Protein AF-A0AA96XYY2-F1 (afdb_monomer)

Solvent-accessible surface area (backbone atoms only — not comparable to full-atom values): 16526 Å² total; per-residue (Å²): 135,52,83,66,48,76,73,34,68,67,48,54,56,46,59,75,72,44,88,79,62,57,58,68,55,50,62,69,54,72,94,51,74,61,45,77,40,87,47,66,37,55,65,67,52,55,58,52,68,37,91,80,30,44,98,64,88,43,53,72,41,44,46,32,60,39,91,89,54,91,68,58,64,69,59,39,36,52,50,30,52,50,52,41,46,75,71,68,45,86,73,64,61,61,74,72,45,59,89,60,86,79,78,89,71,90,71,82,76,79,86,70,80,88,74,87,83,80,84,58,87,85,64,79,81,54,83,89,61,58,69,75,78,70,71,71,69,70,79,72,66,89,67,78,82,69,97,65,62,45,68,56,73,98,60,97,65,79,86,40,78,54,83,50,72,54,26,42,51,49,30,51,52,45,25,73,69,66,30,33,45,75,57,29,30,76,43,43,46,56,84,69,71,46,47,76,68,53,49,50,51,46,36,52,51,46,21,75,72,70,77,50,81,60,59,70,64,52,48,74,78,29,40,24,34,52,51,42,26,50,52,53,52,51,57,70,68,45,85,84,84,80,48,70,67,58,54,48,48,51,52,52,52,51,54,51,57,57,54,64,66,67,74,79,120

Structure (mmCIF, N/CA/C/O backbone):
data_AF-A0AA96XYY2-F1
#
_entry.id   AF-A0AA96XYY2-F1
#
loop_
_atom_site.group_PDB
_atom_site.id
_atom_site.type_symbol
_atom_site.label_atom_id
_atom_site.label_alt_id
_atom_site.label_comp_id
_atom_site.label_asym_id
_atom_site.label_entity_id
_atom_site.label_seq_id
_atom_site.pdbx_PDB_ins_code
_atom_site.Cartn_x
_atom_site.Cartn_y
_atom_site.Cartn_z
_atom_site.occupancy
_atom_site.B_iso_or_equiv
_atom_site.auth_seq_id
_atom_site.auth_comp_id
_atom_site.auth_asym_id
_atom_site.auth_atom_id
_atom_site.pdbx_PDB_model_num
ATOM 1 N N . MET A 1 1 ? 17.345 -2.707 -23.801 1.00 75.31 1 MET A N 1
ATOM 2 C CA . MET A 1 1 ? 18.702 -3.142 -23.426 1.00 75.31 1 MET A CA 1
ATOM 3 C C . MET A 1 1 ? 18.881 -4.569 -23.896 1.00 75.31 1 MET A C 1
ATOM 5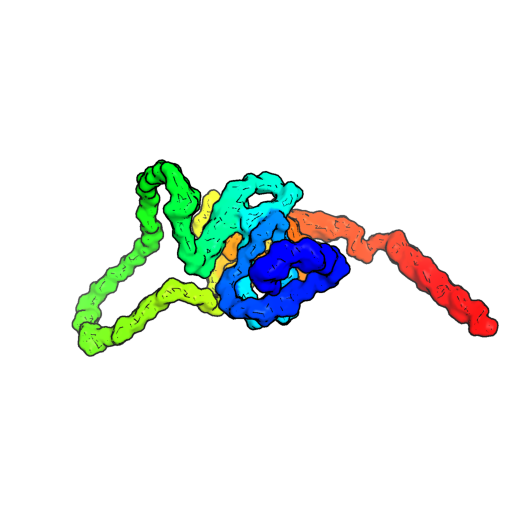 O O . MET A 1 1 ? 18.072 -5.419 -23.540 1.00 75.31 1 MET A O 1
ATOM 9 N N . THR A 1 2 ? 19.889 -4.820 -24.716 1.00 88.88 2 THR A N 1
ATOM 10 C CA . THR A 1 2 ? 20.288 -6.164 -25.151 1.00 88.88 2 THR A CA 1
ATOM 11 C C . THR A 1 2 ? 21.323 -6.762 -24.191 1.00 88.88 2 THR A C 1
ATOM 13 O O . THR A 1 2 ? 21.939 -6.050 -23.398 1.00 88.88 2 THR A O 1
ATOM 16 N N . ALA A 1 3 ? 21.562 -8.074 -24.276 1.00 88.94 3 ALA A N 1
ATOM 17 C CA . ALA A 1 3 ? 22.581 -8.744 -23.461 1.00 88.94 3 ALA A CA 1
ATOM 18 C C . ALA A 1 3 ? 24.013 -8.228 -23.723 1.00 88.94 3 ALA A C 1
ATOM 20 O O . ALA A 1 3 ? 24.856 -8.278 -22.828 1.00 88.94 3 ALA A O 1
ATOM 21 N N . ALA A 1 4 ? 24.285 -7.727 -24.934 1.00 89.62 4 ALA A N 1
ATOM 22 C CA . ALA A 1 4 ? 25.564 -7.114 -25.284 1.00 89.62 4 ALA A CA 1
ATOM 23 C C . ALA A 1 4 ? 25.716 -5.725 -24.643 1.00 89.62 4 ALA A C 1
ATOM 25 O O . ALA A 1 4 ? 26.746 -5.439 -24.040 1.00 89.62 4 ALA A O 1
ATOM 26 N N . GLU A 1 5 ? 24.665 -4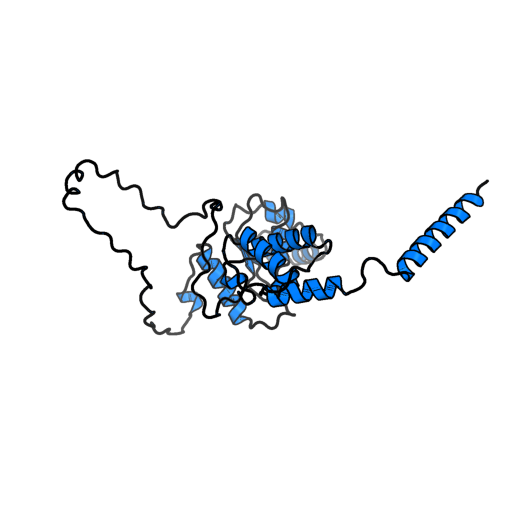.900 -24.692 1.00 88.62 5 GLU A N 1
ATOM 27 C CA . GLU A 1 5 ? 24.653 -3.567 -24.072 1.00 88.62 5 GLU A CA 1
ATOM 28 C C . GLU A 1 5 ? 24.816 -3.622 -22.548 1.00 88.62 5 GLU A C 1
ATOM 30 O O . GLU A 1 5 ? 25.485 -2.770 -21.976 1.00 88.62 5 GLU A O 1
ATOM 35 N N . ALA A 1 6 ? 24.267 -4.644 -21.882 1.00 89.94 6 ALA A N 1
ATOM 36 C CA . ALA A 1 6 ? 24.413 -4.809 -20.433 1.00 89.94 6 ALA A CA 1
ATOM 37 C C . ALA A 1 6 ? 25.882 -4.955 -19.982 1.00 89.94 6 ALA A C 1
ATOM 39 O O . ALA A 1 6 ? 26.217 -4.630 -18.842 1.00 89.94 6 ALA A O 1
ATOM 40 N N . LYS A 1 7 ? 26.762 -5.429 -20.875 1.00 94.56 7 LYS A N 1
ATOM 41 C CA . LYS A 1 7 ? 28.200 -5.615 -20.625 1.00 94.56 7 LYS A CA 1
ATOM 42 C C . LYS A 1 7 ? 29.058 -4.459 -21.150 1.00 94.56 7 LYS A C 1
ATOM 44 O O . LYS A 1 7 ? 30.272 -4.501 -20.978 1.00 94.56 7 LYS A O 1
ATOM 49 N N . ASP A 1 8 ? 28.459 -3.453 -21.787 1.00 95.12 8 ASP A N 1
ATOM 50 C CA . ASP A 1 8 ? 29.167 -2.322 -22.389 1.00 95.12 8 ASP A CA 1
ATOM 51 C C . ASP A 1 8 ? 29.265 -1.136 -21.403 1.00 95.12 8 ASP A C 1
ATOM 53 O O . ASP A 1 8 ? 28.244 -0.529 -21.060 1.00 95.12 8 ASP A O 1
ATOM 57 N N . PRO A 1 9 ? 30.473 -0.733 -20.963 1.00 94.88 9 PRO A N 1
ATOM 58 C CA . PRO A 1 9 ? 30.653 0.439 -20.106 1.00 94.88 9 PRO A CA 1
ATOM 59 C C . PRO A 1 9 ? 30.113 1.740 -20.720 1.00 94.88 9 PRO A C 1
ATOM 61 O O . PRO A 1 9 ? 29.632 2.612 -19.991 1.00 94.88 9 PRO A O 1
ATOM 64 N N . ALA A 1 10 ? 30.155 1.883 -22.050 1.00 92.94 10 ALA A N 1
ATOM 65 C CA . ALA A 1 10 ? 29.661 3.079 -22.729 1.00 92.94 10 ALA A CA 1
ATOM 66 C C . ALA A 1 10 ? 28.133 3.202 -22.625 1.00 92.94 10 ALA A C 1
ATOM 68 O O . ALA A 1 10 ? 27.608 4.313 -22.491 1.00 92.94 10 ALA A O 1
ATOM 69 N N . TYR A 1 11 ? 27.412 2.075 -22.618 1.00 90.81 11 TYR A N 1
ATOM 70 C CA . TYR A 1 11 ? 25.976 2.055 -22.348 1.00 90.81 11 TYR A CA 1
ATOM 71 C C . TYR A 1 11 ? 25.669 2.597 -20.948 1.00 90.81 11 TYR A C 1
ATOM 73 O O . TYR A 1 11 ? 24.830 3.488 -20.823 1.00 90.81 11 TYR A O 1
ATOM 81 N N . TRP A 1 12 ? 26.374 2.134 -19.912 1.00 92.50 12 TRP A N 1
ATOM 82 C CA . TRP A 1 12 ? 26.162 2.594 -18.533 1.00 92.50 12 TRP A CA 1
ATOM 83 C C . TRP A 1 12 ? 26.504 4.077 -18.351 1.00 92.50 12 TRP A C 1
ATOM 85 O O . TRP A 1 12 ? 25.743 4.814 -17.722 1.00 92.50 12 TRP A O 1
ATOM 95 N N . ALA A 1 13 ? 27.589 4.547 -18.975 1.00 92.69 13 ALA A N 1
ATOM 96 C CA . ALA A 1 13 ? 27.941 5.966 -18.983 1.00 92.69 13 ALA A CA 1
ATOM 97 C C . ALA A 1 13 ? 26.846 6.825 -19.636 1.00 92.69 13 ALA A C 1
ATOM 99 O O . ALA A 1 13 ? 26.510 7.900 -19.138 1.00 92.69 13 ALA A O 1
ATOM 100 N N . ARG A 1 14 ? 26.252 6.346 -20.735 1.00 89.44 14 ARG A N 1
ATOM 101 C CA . ARG A 1 14 ? 25.118 7.007 -21.386 1.00 89.44 14 ARG A CA 1
ATOM 102 C C . ARG A 1 14 ? 23.857 6.953 -20.521 1.00 89.44 14 ARG A C 1
ATOM 104 O O . ARG A 1 14 ? 23.187 7.972 -20.395 1.00 89.44 14 ARG A O 1
ATOM 111 N N . HIS A 1 15 ? 23.565 5.812 -19.900 1.00 86.50 15 HIS A N 1
ATOM 112 C CA . HIS A 1 15 ? 22.393 5.608 -19.046 1.00 86.50 15 HIS A CA 1
ATOM 113 C C . HIS A 1 15 ? 22.370 6.566 -17.847 1.00 86.50 15 HIS A C 1
ATOM 115 O O . HIS A 1 15 ? 21.322 7.114 -17.531 1.00 86.50 15 HIS A O 1
ATOM 121 N N . LEU A 1 16 ? 23.528 6.833 -17.237 1.00 91.81 16 LEU A N 1
ATOM 122 C CA . LEU A 1 16 ? 23.652 7.787 -16.128 1.00 91.81 16 LEU A CA 1
ATOM 123 C C . LEU A 1 16 ? 23.551 9.258 -16.557 1.00 91.81 16 LEU A C 1
ATOM 125 O O . LEU A 1 16 ? 23.247 10.117 -15.735 1.00 91.81 16 LEU A O 1
ATOM 129 N N . ARG A 1 17 ? 23.853 9.572 -17.822 1.00 90.88 17 ARG A N 1
ATOM 130 C CA . ARG A 1 17 ? 23.954 10.957 -18.321 1.00 90.88 17 ARG A CA 1
ATOM 131 C C . ARG A 1 17 ? 22.748 11.413 -19.131 1.00 90.88 17 ARG A C 1
ATOM 133 O O . ARG A 1 17 ? 22.613 12.607 -19.385 1.00 90.88 17 ARG A O 1
ATOM 140 N N . GLN A 1 18 ? 21.920 10.484 -19.592 1.00 88.19 18 GLN A N 1
ATOM 141 C CA . GLN A 1 18 ? 20.752 10.777 -20.413 1.00 88.19 18 GLN A CA 1
ATOM 142 C C . GLN A 1 18 ? 19.462 10.704 -19.593 1.00 88.19 18 GLN A C 1
ATOM 144 O O . GLN A 1 18 ? 19.383 9.933 -18.637 1.00 88.19 18 GLN A O 1
ATOM 149 N N . PRO A 1 19 ? 18.427 11.476 -19.969 1.00 87.31 19 PRO A N 1
ATOM 150 C CA . PRO A 1 19 ? 17.138 11.414 -19.297 1.00 87.31 19 PRO A CA 1
ATOM 151 C C . PRO A 1 19 ? 16.526 10.014 -19.425 1.00 87.31 19 PRO A C 1
ATOM 153 O O . PRO A 1 19 ? 16.355 9.482 -20.527 1.00 87.31 19 PRO A O 1
ATOM 156 N N . VAL A 1 20 ? 16.159 9.426 -18.286 1.00 84.38 20 VAL A N 1
ATOM 157 C CA . VAL A 1 20 ? 15.510 8.114 -18.234 1.00 84.38 20 VAL A CA 1
ATOM 158 C C . VAL A 1 20 ? 14.071 8.246 -18.726 1.00 84.38 20 VAL A C 1
ATOM 160 O O . VAL A 1 20 ? 13.240 8.920 -18.121 1.00 84.38 20 VAL A O 1
ATOM 163 N N . ARG A 1 21 ? 13.745 7.561 -19.825 1.00 83.38 21 ARG A N 1
ATOM 164 C CA . ARG A 1 21 ? 12.395 7.548 -20.410 1.00 83.38 21 ARG A CA 1
ATOM 165 C C . ARG A 1 21 ? 11.483 6.536 -19.703 1.00 83.38 21 ARG A C 1
ATOM 167 O O . ARG A 1 21 ? 10.977 5.618 -20.343 1.00 83.38 21 ARG A O 1
ATOM 174 N N . PHE A 1 22 ? 11.285 6.697 -18.394 1.00 86.12 22 PHE A N 1
ATOM 175 C CA . PHE A 1 22 ? 10.566 5.734 -17.546 1.00 86.12 22 PHE A CA 1
ATOM 176 C C . PHE A 1 22 ? 9.152 5.420 -18.059 1.00 86.12 22 PHE A C 1
ATOM 178 O O . PHE A 1 22 ? 8.857 4.267 -18.353 1.00 86.12 22 PHE A O 1
ATOM 185 N N . ALA A 1 23 ? 8.315 6.443 -18.267 1.00 81.75 23 ALA A N 1
ATOM 186 C CA . ALA A 1 23 ? 6.939 6.262 -18.741 1.00 81.75 23 ALA A CA 1
ATOM 187 C C . ALA A 1 23 ? 6.868 5.564 -20.112 1.00 81.75 23 ALA A C 1
ATOM 189 O O . ALA A 1 23 ? 6.032 4.694 -20.336 1.00 81.75 23 ALA A O 1
ATOM 190 N N . ALA A 1 24 ? 7.792 5.894 -21.021 1.00 82.25 24 ALA A N 1
ATOM 191 C CA . ALA A 1 24 ? 7.864 5.234 -22.321 1.00 82.25 24 ALA A CA 1
ATOM 192 C C . ALA A 1 24 ? 8.270 3.759 -22.195 1.00 82.25 24 ALA A C 1
ATOM 194 O O . ALA A 1 24 ? 7.802 2.945 -22.981 1.00 82.25 24 ALA A O 1
ATOM 195 N N . GLY A 1 25 ? 9.128 3.417 -21.228 1.00 83.88 25 GLY A N 1
ATOM 196 C CA . GLY A 1 25 ? 9.470 2.030 -20.914 1.00 83.88 25 GLY A CA 1
ATOM 197 C C . GLY A 1 25 ? 8.293 1.269 -20.308 1.00 83.88 25 GLY A C 1
ATOM 198 O O . GLY A 1 25 ? 8.020 0.144 -20.715 1.00 83.88 25 GLY A O 1
ATOM 199 N N . LEU A 1 26 ? 7.553 1.906 -19.401 1.00 83.06 26 LEU A N 1
ATOM 200 C CA . LEU A 1 26 ? 6.374 1.329 -18.759 1.00 83.06 26 LEU A CA 1
ATOM 201 C C . LEU A 1 26 ? 5.269 0.998 -19.778 1.00 83.06 26 LEU A C 1
ATOM 203 O O . LEU A 1 26 ? 4.683 -0.079 -19.728 1.00 83.06 26 LEU A O 1
ATOM 207 N N . ALA A 1 27 ? 5.070 1.865 -20.775 1.00 81.38 27 ALA A N 1
ATOM 208 C CA . ALA A 1 27 ? 4.120 1.650 -21.869 1.00 81.38 27 ALA A CA 1
ATOM 209 C C . ALA A 1 27 ? 4.460 0.459 -22.794 1.00 81.38 27 ALA A C 1
ATOM 211 O O . ALA A 1 27 ? 3.605 0.044 -23.577 1.00 81.38 27 ALA A O 1
ATOM 212 N N . GLN A 1 28 ? 5.689 -0.073 -22.736 1.00 84.81 28 GLN A N 1
ATOM 213 C CA . GLN A 1 28 ? 6.111 -1.259 -23.498 1.00 84.81 28 GLN A CA 1
ATOM 214 C C . GLN A 1 28 ? 5.838 -2.572 -22.755 1.00 84.81 28 GLN A C 1
ATOM 216 O O . GLN A 1 28 ? 5.986 -3.644 -23.343 1.00 84.81 28 GLN A O 1
ATOM 221 N N . LEU A 1 29 ? 5.485 -2.514 -21.467 1.00 83.00 29 LEU A N 1
ATOM 222 C CA . LEU A 1 29 ? 5.180 -3.715 -20.700 1.00 83.00 29 LEU A CA 1
ATOM 223 C C . LEU A 1 29 ? 3.845 -4.311 -21.152 1.00 83.00 29 LEU A C 1
ATOM 225 O O . LEU A 1 29 ? 2.899 -3.601 -21.499 1.00 83.00 29 LEU A O 1
ATOM 229 N N . GLN A 1 30 ? 3.771 -5.640 -21.131 1.00 76.25 30 GLN A N 1
ATOM 230 C CA . GLN A 1 30 ? 2.499 -6.337 -21.282 1.00 76.25 30 GLN A CA 1
ATOM 231 C C . GLN A 1 30 ? 1.590 -6.024 -20.083 1.00 76.25 30 GLN A C 1
ATOM 233 O O . GLN A 1 30 ? 2.102 -5.687 -19.011 1.00 76.25 30 GLN A O 1
ATOM 238 N N . PRO A 1 31 ? 0.257 -6.133 -20.235 1.00 75.31 31 PRO A N 1
ATOM 239 C CA . PRO A 1 31 ? -0.655 -6.039 -19.104 1.00 75.31 31 PRO A CA 1
ATOM 240 C C . PRO A 1 31 ? -0.217 -7.026 -18.021 1.00 75.31 31 PRO A C 1
ATOM 242 O O . PRO A 1 31 ? -0.133 -8.228 -18.265 1.00 75.31 31 PRO A O 1
ATOM 245 N N . ALA A 1 32 ? 0.108 -6.502 -16.846 1.00 74.25 32 ALA A N 1
ATOM 246 C CA . ALA A 1 32 ? 0.498 -7.288 -15.691 1.00 74.25 32 ALA A CA 1
ATOM 247 C C . ALA A 1 32 ? -0.555 -7.092 -14.604 1.00 74.25 32 ALA A C 1
ATOM 249 O O . ALA A 1 32 ? -1.070 -5.991 -14.434 1.00 74.25 32 ALA A O 1
ATOM 250 N N . GLN A 1 33 ? -0.859 -8.152 -13.863 1.00 78.19 33 GLN A N 1
ATOM 251 C CA . GLN A 1 33 ? -1.766 -8.078 -12.716 1.00 78.19 33 GLN A CA 1
ATOM 252 C C . GLN A 1 33 ? -1.112 -7.358 -11.526 1.00 78.19 33 GLN A C 1
ATOM 254 O O . GLN A 1 33 ? -1.793 -6.706 -10.737 1.00 78.19 33 GLN A O 1
ATOM 259 N N . VAL A 1 34 ? 0.219 -7.451 -11.418 1.00 88.50 34 VAL A N 1
ATOM 260 C CA . VAL A 1 34 ? 1.000 -6.919 -10.300 1.00 88.50 34 VAL A CA 1
ATOM 261 C C . VAL A 1 34 ? 2.241 -6.184 -10.800 1.00 88.50 34 VAL A C 1
ATOM 263 O O . VAL A 1 34 ? 2.924 -6.651 -11.713 1.00 88.50 34 VAL A O 1
ATOM 266 N N . LEU A 1 35 ? 2.568 -5.062 -10.157 1.00 90.19 35 LEU A N 1
ATOM 267 C CA . LEU A 1 35 ? 3.839 -4.358 -10.303 1.00 90.19 35 LEU A CA 1
ATOM 268 C C . LEU A 1 35 ? 4.590 -4.377 -8.966 1.00 90.19 35 LEU A C 1
ATOM 270 O O . LEU A 1 35 ? 4.123 -3.802 -7.985 1.00 90.19 35 LEU A O 1
ATOM 274 N N . LEU A 1 36 ? 5.759 -5.018 -8.933 1.00 92.12 36 LEU A N 1
ATOM 275 C CA . LEU A 1 36 ? 6.628 -5.053 -7.756 1.00 92.12 36 LEU A CA 1
ATOM 276 C C . LEU A 1 36 ? 7.750 -4.015 -7.888 1.00 92.12 36 LEU A C 1
ATOM 278 O O . LEU A 1 36 ? 8.611 -4.129 -8.761 1.00 92.12 36 LEU A O 1
ATOM 282 N N . GLU A 1 37 ? 7.776 -3.028 -6.997 1.00 92.12 37 GLU A N 1
ATOM 283 C CA . GLU A 1 37 ? 8.906 -2.115 -6.839 1.00 92.12 37 GLU A CA 1
ATOM 284 C C . GLU A 1 37 ? 9.969 -2.757 -5.947 1.00 92.12 37 GLU A C 1
ATOM 286 O O . GLU A 1 37 ? 9.783 -2.935 -4.740 1.00 92.12 37 GLU A O 1
ATOM 291 N N . VAL A 1 38 ? 11.102 -3.091 -6.568 1.00 93.38 38 VAL A N 1
ATOM 292 C CA . VAL A 1 38 ? 12.275 -3.624 -5.878 1.00 93.38 38 VAL A CA 1
ATOM 293 C C . VAL A 1 38 ? 13.164 -2.466 -5.444 1.00 93.38 38 VAL A C 1
ATOM 295 O O . VAL A 1 38 ? 13.921 -1.913 -6.241 1.00 93.38 38 VAL A O 1
ATOM 298 N N . GLY A 1 39 ? 13.065 -2.092 -4.173 1.00 89.00 39 GLY A N 1
ATOM 299 C CA . GLY A 1 39 ? 13.843 -0.994 -3.609 1.00 89.00 39 GLY A CA 1
ATOM 300 C C . GLY A 1 39 ? 13.118 -0.280 -2.471 1.00 89.00 39 GLY A C 1
ATOM 301 O O . GLY A 1 39 ? 11.964 -0.601 -2.179 1.00 89.00 39 GLY A O 1
ATOM 302 N N . PRO A 1 40 ? 13.806 0.645 -1.783 1.00 84.25 40 PRO A N 1
ATOM 303 C CA . PRO A 1 40 ? 13.234 1.359 -0.654 1.00 84.25 40 PRO A CA 1
ATOM 304 C C . PRO A 1 40 ? 12.181 2.377 -1.099 1.00 84.25 40 PRO A C 1
ATOM 306 O O . PRO A 1 40 ? 12.411 3.180 -2.004 1.00 84.25 40 PRO A O 1
ATOM 309 N N . GLY A 1 41 ? 11.060 2.413 -0.381 1.00 79.00 41 GLY A N 1
ATOM 310 C CA . GLY A 1 41 ? 10.033 3.435 -0.563 1.00 79.00 41 GLY A CA 1
ATOM 311 C C . GLY A 1 41 ? 8.965 3.035 -1.577 1.00 79.00 41 GLY A C 1
ATOM 312 O O . GLY A 1 41 ? 8.504 1.899 -1.575 1.00 79.00 41 GLY A O 1
ATOM 313 N N . ARG A 1 42 ? 8.489 4.012 -2.358 1.00 85.19 42 ARG A N 1
ATOM 314 C CA . ARG A 1 42 ? 7.333 3.865 -3.267 1.00 85.19 42 ARG A CA 1
ATOM 315 C C . ARG A 1 42 ? 7.425 4.750 -4.511 1.00 85.19 42 ARG A C 1
ATOM 317 O O . ARG A 1 42 ? 6.406 5.194 -5.048 1.00 85.19 42 ARG A O 1
ATOM 324 N N . THR A 1 43 ? 8.638 5.127 -4.897 1.00 81.69 43 THR A N 1
ATOM 325 C CA . THR A 1 43 ? 8.866 6.167 -5.905 1.00 81.69 43 THR A CA 1
ATOM 326 C C . THR A 1 43 ? 8.406 5.691 -7.275 1.00 81.69 43 THR A C 1
ATOM 328 O O . THR A 1 43 ? 7.612 6.371 -7.926 1.00 81.69 43 THR A O 1
ATOM 331 N N . LEU A 1 44 ? 8.846 4.504 -7.698 1.00 85.38 44 LEU A N 1
ATOM 332 C CA . LEU A 1 44 ? 8.492 3.953 -9.009 1.00 85.38 44 LEU A CA 1
ATOM 333 C C . LEU A 1 44 ? 7.006 3.613 -9.083 1.00 85.38 44 LEU A C 1
ATOM 335 O O . LEU A 1 44 ? 6.367 3.881 -10.096 1.00 85.38 44 LEU A O 1
ATOM 339 N N . THR A 1 45 ? 6.451 3.106 -7.987 1.00 81.19 45 THR A N 1
ATOM 340 C CA . THR A 1 45 ? 5.022 2.852 -7.819 1.00 81.19 45 THR A CA 1
ATOM 341 C C . THR A 1 45 ? 4.214 4.135 -7.988 1.00 81.19 45 THR A C 1
ATOM 343 O O . THR A 1 45 ? 3.237 4.158 -8.727 1.00 81.19 45 THR A O 1
ATOM 346 N N . THR A 1 46 ? 4.654 5.240 -7.379 1.00 78.69 46 THR A N 1
ATOM 347 C CA . THR A 1 46 ? 3.983 6.544 -7.509 1.00 78.69 46 THR A CA 1
ATOM 348 C C . THR A 1 46 ? 3.983 7.034 -8.958 1.00 78.69 46 THR A C 1
ATOM 350 O O . THR A 1 46 ? 2.959 7.520 -9.436 1.00 78.69 46 THR A O 1
ATOM 353 N N . PHE A 1 47 ? 5.097 6.879 -9.680 1.00 80.56 47 PHE A N 1
ATOM 354 C CA . PHE A 1 47 ? 5.157 7.222 -11.105 1.00 80.56 47 PHE A CA 1
ATOM 355 C C . PHE A 1 47 ? 4.307 6.289 -11.974 1.00 80.56 47 PHE A C 1
ATOM 357 O O . PHE A 1 47 ? 3.678 6.751 -12.923 1.00 80.56 47 PHE A O 1
ATOM 364 N N . ALA A 1 48 ? 4.261 4.995 -11.657 1.00 81.12 48 ALA A N 1
ATOM 365 C CA . ALA A 1 48 ? 3.462 4.019 -12.392 1.00 81.12 48 ALA A CA 1
ATOM 366 C C . ALA A 1 48 ? 1.949 4.211 -12.200 1.00 81.12 48 ALA A C 1
ATOM 368 O O . ALA A 1 48 ? 1.178 3.902 -13.106 1.00 81.12 48 ALA A O 1
ATOM 369 N N . SER A 1 49 ? 1.532 4.766 -11.061 1.00 75.00 49 SER A N 1
ATOM 370 C CA . SER A 1 49 ? 0.130 5.082 -10.761 1.00 75.00 49 SER A CA 1
ATOM 371 C C . SER A 1 49 ? -0.361 6.396 -11.380 1.00 75.00 49 SER A C 1
ATOM 373 O O . SER A 1 49 ? -1.524 6.756 -11.193 1.00 75.00 49 SER A O 1
ATOM 375 N N . GLN A 1 50 ? 0.486 7.142 -12.101 1.00 74.38 50 GLN A N 1
ATOM 376 C CA . GLN A 1 50 ? 0.046 8.364 -12.777 1.00 74.38 50 GLN A CA 1
ATOM 377 C C . GLN A 1 50 ? -0.959 8.048 -13.900 1.00 74.38 50 GLN A C 1
ATOM 379 O O . GLN A 1 50 ? -0.782 7.065 -14.628 1.00 74.38 50 GLN A O 1
ATOM 384 N N . PRO A 1 51 ? -1.995 8.888 -14.100 1.00 69.44 51 PRO A N 1
ATOM 385 C CA . PRO A 1 51 ? -2.947 8.701 -15.189 1.00 69.44 51 PRO A CA 1
ATOM 386 C C . PRO A 1 51 ? -2.242 8.580 -16.547 1.00 69.44 51 PRO A C 1
ATOM 388 O O . PRO A 1 51 ? -1.436 9.431 -16.918 1.00 69.44 51 PRO A O 1
ATOM 391 N N . GLY A 1 52 ? -2.543 7.512 -17.289 1.00 71.25 52 GLY A N 1
ATOM 392 C CA . GLY A 1 52 ? -1.963 7.254 -18.611 1.00 71.25 52 GLY A CA 1
ATOM 393 C C . GLY A 1 52 ? -0.569 6.614 -18.612 1.00 71.25 52 GLY A C 1
ATOM 394 O O . GLY A 1 52 ? -0.057 6.319 -19.691 1.00 71.25 52 GLY A O 1
ATOM 395 N N . ALA A 1 53 ? 0.036 6.356 -17.447 1.00 71.94 53 ALA A N 1
ATOM 396 C CA . ALA A 1 53 ? 1.321 5.656 -17.356 1.00 71.94 53 ALA A CA 1
ATOM 397 C C . ALA A 1 53 ? 1.199 4.160 -17.710 1.00 71.94 53 ALA A C 1
ATOM 399 O O . ALA A 1 53 ? 2.079 3.597 -18.362 1.00 71.94 53 ALA A O 1
ATOM 400 N N . LEU A 1 54 ? 0.081 3.532 -17.336 1.00 73.25 54 LEU A N 1
ATOM 401 C CA . LEU A 1 54 ? -0.287 2.163 -17.695 1.00 73.25 54 LEU A CA 1
ATOM 402 C C . LEU A 1 54 ? -1.700 2.129 -18.281 1.00 73.25 54 LEU A C 1
ATOM 404 O O . LEU A 1 54 ? -2.554 2.941 -17.929 1.00 73.25 54 LEU A O 1
ATOM 408 N N . ARG A 1 55 ? -1.955 1.166 -19.179 1.00 68.12 55 ARG A N 1
ATOM 409 C CA . ARG A 1 55 ? -3.288 0.965 -19.783 1.00 68.12 55 ARG A CA 1
ATOM 410 C C . ARG A 1 55 ? -4.325 0.464 -18.773 1.00 68.12 55 ARG A C 1
ATOM 412 O O . ARG A 1 55 ? -5.506 0.739 -18.937 1.00 68.12 55 ARG A O 1
ATOM 419 N N . GLN A 1 56 ? -3.877 -0.284 -17.769 1.00 71.12 56 GLN A N 1
ATOM 420 C CA . GLN A 1 56 ? -4.665 -0.796 -16.650 1.00 71.12 56 GLN A CA 1
ATOM 421 C C . GLN A 1 56 ? -3.835 -0.618 -15.381 1.00 71.12 56 GLN A C 1
ATOM 423 O O . GLN A 1 56 ? -2.618 -0.778 -15.440 1.00 71.12 56 GLN A O 1
ATOM 428 N N . ALA A 1 57 ? -4.473 -0.266 -14.266 1.00 69.62 57 ALA A N 1
ATOM 429 C CA . ALA A 1 57 ? -3.786 -0.092 -12.992 1.00 69.62 57 ALA A CA 1
ATOM 430 C C . ALA A 1 57 ? -3.575 -1.468 -12.328 1.00 69.62 57 ALA A C 1
ATOM 432 O O . ALA A 1 57 ? -4.561 -2.080 -11.918 1.00 69.62 57 ALA A O 1
ATOM 433 N N . PRO A 1 58 ? -2.333 -1.981 -12.240 1.00 79.12 58 PRO A N 1
ATOM 434 C CA . PRO A 1 58 ? -2.054 -3.234 -11.550 1.00 79.12 58 PRO A CA 1
ATOM 435 C C . PRO A 1 58 ? -2.095 -3.038 -10.034 1.00 79.12 58 PRO A C 1
ATOM 437 O O . PRO A 1 58 ? -1.950 -1.917 -9.535 1.00 79.12 58 PRO A O 1
ATOM 440 N N . THR A 1 59 ? -2.168 -4.136 -9.284 1.00 83.69 59 THR A N 1
ATOM 441 C CA . THR A 1 59 ? -1.831 -4.090 -7.859 1.00 83.69 59 THR A CA 1
ATOM 442 C C . THR A 1 59 ? -0.351 -3.759 -7.713 1.00 83.69 59 THR A C 1
ATOM 444 O O . THR A 1 59 ? 0.513 -4.451 -8.250 1.00 83.69 59 THR A O 1
ATOM 447 N N . THR A 1 60 ? -0.029 -2.693 -6.989 1.00 86.25 60 THR A N 1
ATOM 448 C CA . THR A 1 60 ? 1.358 -2.273 -6.782 1.00 86.25 60 THR A CA 1
ATOM 449 C C . THR A 1 60 ? 1.862 -2.715 -5.417 1.00 86.25 60 THR A C 1
ATOM 451 O O . THR A 1 60 ? 1.216 -2.440 -4.405 1.00 86.25 60 THR A O 1
ATOM 454 N N . VAL A 1 61 ? 3.032 -3.346 -5.375 1.00 88.56 61 VAL A N 1
ATOM 455 C CA . VAL A 1 61 ? 3.657 -3.860 -4.151 1.00 88.56 61 VAL A CA 1
ATOM 456 C C . VAL A 1 61 ? 5.070 -3.299 -4.035 1.00 88.56 61 VAL A C 1
ATOM 458 O O . VAL A 1 61 ? 5.795 -3.243 -5.023 1.00 88.56 61 VAL A O 1
ATOM 461 N N . THR A 1 62 ? 5.487 -2.905 -2.834 1.00 89.31 62 THR A N 1
ATOM 462 C CA . THR A 1 62 ? 6.854 -2.444 -2.552 1.00 89.31 62 THR A CA 1
ATOM 463 C C . THR A 1 62 ? 7.566 -3.472 -1.681 1.00 89.31 62 THR A C 1
ATOM 465 O O . THR A 1 62 ? 6.969 -4.019 -0.755 1.00 89.31 62 THR A O 1
ATOM 468 N N . SER A 1 63 ? 8.830 -3.782 -1.975 1.00 89.31 63 SER A N 1
ATOM 469 C CA . SER A 1 63 ? 9.542 -4.855 -1.263 1.00 89.31 63 SER A CA 1
ATOM 470 C C . SER A 1 63 ? 10.349 -4.382 -0.049 1.00 89.31 63 SER A C 1
ATOM 472 O O . SER A 1 63 ? 10.644 -5.193 0.828 1.00 89.31 63 SER A O 1
ATOM 474 N N . LEU A 1 64 ? 10.757 -3.107 0.001 1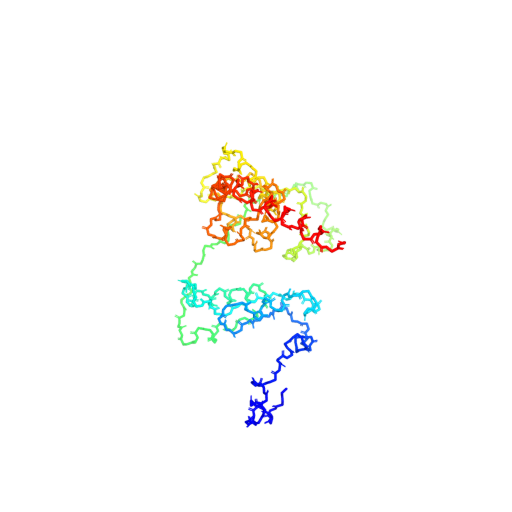.00 88.44 64 LEU A N 1
ATOM 475 C CA . LEU A 1 64 ? 11.574 -2.542 1.084 1.00 88.44 64 LEU A CA 1
ATOM 476 C C . LEU A 1 64 ? 10.957 -1.249 1.636 1.00 88.44 64 LEU A C 1
ATOM 478 O O . LEU A 1 64 ? 10.322 -0.467 0.926 1.00 88.44 64 LEU A O 1
ATOM 482 N N . ARG A 1 65 ? 11.198 -0.988 2.925 1.00 82.94 65 ARG A N 1
ATOM 483 C CA . ARG A 1 65 ? 10.721 0.227 3.597 1.00 82.94 65 ARG A CA 1
ATOM 484 C C . ARG A 1 65 ? 11.448 1.479 3.121 1.00 82.94 65 ARG A C 1
ATOM 486 O O . ARG A 1 65 ? 12.572 1.424 2.627 1.00 82.94 65 ARG A O 1
ATOM 493 N N . HIS A 1 66 ? 10.827 2.628 3.364 1.00 79.50 66 HIS A N 1
ATOM 494 C CA . HIS A 1 66 ? 11.533 3.901 3.300 1.00 79.50 66 HIS A CA 1
ATOM 495 C C . HIS A 1 66 ? 12.567 3.994 4.446 1.00 79.50 66 HIS A C 1
ATOM 497 O O . HIS A 1 66 ? 12.268 3.523 5.551 1.00 79.50 66 HIS A O 1
ATOM 503 N N . PRO A 1 67 ? 13.750 4.612 4.239 1.00 76.25 67 PRO A N 1
ATOM 504 C CA . PRO A 1 67 ? 14.788 4.725 5.271 1.00 76.25 67 PRO A CA 1
ATOM 505 C C . PRO A 1 67 ? 14.294 5.342 6.587 1.00 76.25 67 PRO A C 1
ATOM 507 O O . PRO A 1 67 ? 14.682 4.886 7.663 1.00 76.25 67 PRO A O 1
ATOM 510 N N . ASP A 1 68 ? 13.376 6.305 6.491 1.00 72.00 68 ASP A N 1
ATOM 511 C CA . ASP A 1 68 ? 12.835 7.052 7.635 1.00 72.00 68 ASP A CA 1
ATOM 512 C C . ASP A 1 68 ? 11.736 6.304 8.412 1.00 72.00 68 ASP A C 1
ATOM 514 O O . ASP A 1 68 ? 11.302 6.743 9.478 1.00 72.00 68 ASP A O 1
ATOM 518 N N . THR A 1 69 ? 11.260 5.161 7.911 1.00 74.81 69 THR A N 1
ATOM 519 C CA . THR A 1 69 ? 10.212 4.376 8.576 1.00 74.81 69 THR A CA 1
ATOM 520 C C . THR A 1 69 ? 10.824 3.422 9.598 1.00 74.81 69 THR A C 1
ATOM 522 O O . THR A 1 69 ? 11.692 2.629 9.256 1.00 74.81 69 THR A O 1
ATOM 525 N N . ARG A 1 70 ? 10.334 3.409 10.844 1.00 80.38 70 ARG A N 1
ATOM 526 C CA . ARG A 1 70 ? 10.846 2.534 11.927 1.00 80.38 70 ARG A CA 1
ATOM 527 C C . ARG A 1 70 ? 10.355 1.074 11.893 1.00 80.38 70 ARG A C 1
ATOM 529 O O . ARG A 1 70 ? 10.473 0.365 12.888 1.00 80.38 70 ARG A O 1
ATOM 536 N N . GLN A 1 71 ? 9.782 0.614 10.786 1.00 81.12 71 GLN A N 1
ATOM 537 C CA . GLN A 1 71 ? 9.297 -0.762 10.663 1.00 81.12 71 GLN A CA 1
ATOM 538 C C . GLN A 1 71 ? 10.464 -1.731 10.426 1.00 81.12 71 GLN A C 1
ATOM 540 O O . GLN A 1 71 ? 11.439 -1.376 9.774 1.00 81.12 71 GLN A O 1
ATOM 545 N N . ALA A 1 72 ? 10.372 -2.958 10.941 1.00 86.94 72 ALA A N 1
ATOM 546 C CA . ALA A 1 72 ? 11.369 -3.987 10.663 1.00 86.94 72 ALA A CA 1
ATOM 547 C C . ALA A 1 72 ? 11.320 -4.419 9.186 1.00 86.94 72 ALA A C 1
ATOM 549 O O . ALA A 1 72 ? 10.236 -4.673 8.657 1.00 86.94 72 ALA A O 1
ATOM 550 N N . ASP A 1 73 ? 12.483 -4.581 8.551 1.00 88.38 73 ASP A N 1
ATOM 551 C CA . ASP A 1 73 ? 12.584 -4.970 7.134 1.00 88.38 73 ASP A CA 1
ATOM 552 C C . ASP A 1 73 ? 11.871 -6.298 6.853 1.00 88.38 73 ASP A C 1
ATOM 554 O O . ASP A 1 73 ? 11.132 -6.420 5.879 1.00 88.38 73 ASP A O 1
ATOM 558 N N . THR A 1 74 ? 12.002 -7.269 7.759 1.00 89.19 74 THR A N 1
ATOM 559 C CA . THR A 1 74 ? 11.319 -8.565 7.658 1.00 89.19 74 THR A CA 1
ATOM 560 C C . THR A 1 74 ? 9.800 -8.421 7.642 1.00 89.19 74 THR A C 1
ATOM 562 O O . THR A 1 74 ? 9.130 -9.150 6.919 1.00 89.19 74 THR A O 1
ATOM 565 N N . ALA A 1 75 ? 9.239 -7.483 8.412 1.00 86.81 75 ALA A N 1
ATOM 566 C CA . ALA A 1 75 ? 7.796 -7.258 8.432 1.00 86.81 75 ALA A CA 1
ATOM 567 C C . ALA A 1 75 ? 7.305 -6.662 7.106 1.00 86.81 75 ALA A C 1
ATOM 569 O O . ALA A 1 75 ? 6.247 -7.048 6.618 1.00 86.81 75 ALA A O 1
ATOM 570 N N . VAL A 1 76 ? 8.094 -5.771 6.500 1.00 85.75 76 VAL A N 1
ATOM 571 C CA . VAL A 1 76 ? 7.786 -5.175 5.191 1.00 85.75 76 VAL A CA 1
ATOM 572 C C . VAL A 1 76 ? 7.860 -6.235 4.100 1.00 85.75 76 VAL A C 1
ATOM 574 O O . VAL A 1 76 ? 6.927 -6.368 3.315 1.00 85.75 76 VAL A O 1
ATOM 577 N N . LEU A 1 77 ? 8.922 -7.044 4.103 1.00 91.00 77 LEU A N 1
ATOM 578 C CA . LEU A 1 77 ? 9.109 -8.131 3.146 1.00 91.00 77 LEU A CA 1
ATOM 579 C C . LEU A 1 77 ? 7.984 -9.175 3.244 1.00 91.00 77 LEU A C 1
ATOM 581 O O . LEU A 1 77 ? 7.425 -9.578 2.228 1.00 91.00 77 LEU A O 1
ATOM 585 N N . LEU A 1 78 ? 7.622 -9.593 4.461 1.00 91.75 78 LEU A N 1
ATOM 586 C CA . LEU A 1 78 ? 6.511 -10.523 4.695 1.00 91.75 78 LEU A CA 1
ATOM 587 C C . LEU A 1 78 ? 5.162 -9.914 4.299 1.00 91.75 78 LEU A C 1
ATOM 589 O O . LEU A 1 78 ? 4.316 -10.613 3.746 1.00 91.75 78 LEU A O 1
ATOM 593 N N . GLY A 1 79 ? 4.965 -8.617 4.546 1.00 90.81 79 GLY A N 1
ATOM 594 C CA . GLY A 1 79 ? 3.783 -7.885 4.097 1.00 90.81 79 GLY A CA 1
ATOM 595 C C . GLY A 1 79 ? 3.675 -7.851 2.573 1.00 90.81 79 GLY A C 1
ATOM 596 O O . GLY A 1 79 ? 2.615 -8.154 2.031 1.00 90.81 79 GLY A O 1
ATOM 597 N N . ALA A 1 80 ? 4.781 -7.563 1.882 1.00 90.88 80 ALA A N 1
ATOM 598 C CA . ALA A 1 80 ? 4.863 -7.602 0.427 1.00 90.88 80 ALA A CA 1
ATOM 599 C C . ALA A 1 80 ? 4.541 -9.001 -0.113 1.00 90.88 80 ALA A C 1
ATOM 601 O O . ALA A 1 80 ? 3.711 -9.135 -1.008 1.00 90.88 80 ALA A O 1
ATOM 602 N N . LEU A 1 81 ? 5.119 -10.050 0.482 1.00 93.88 81 LEU A N 1
ATOM 603 C CA . LEU A 1 81 ? 4.833 -11.440 0.122 1.00 93.88 81 LEU A CA 1
ATOM 604 C C . LEU A 1 81 ? 3.348 -11.790 0.297 1.00 93.88 81 LEU A C 1
ATOM 606 O O . LEU A 1 81 ? 2.757 -12.427 -0.572 1.00 93.88 81 LEU A O 1
ATOM 610 N N . GLY A 1 82 ? 2.729 -11.333 1.388 1.00 91.31 82 GLY A N 1
ATOM 611 C CA . GLY A 1 82 ? 1.295 -11.498 1.625 1.00 91.31 82 GLY A CA 1
ATOM 612 C C . GLY A 1 82 ? 0.433 -10.782 0.582 1.00 91.31 82 GLY A C 1
ATOM 613 O O . GLY A 1 82 ? -0.539 -11.356 0.104 1.00 91.31 82 GLY A O 1
ATOM 614 N N . GLN A 1 83 ? 0.804 -9.563 0.179 1.00 89.38 83 GLN A N 1
ATOM 615 C CA . GLN A 1 83 ? 0.107 -8.828 -0.886 1.00 89.38 83 GLN A CA 1
ATOM 616 C C . GLN A 1 83 ? 0.242 -9.516 -2.248 1.00 89.38 83 GLN A C 1
ATOM 618 O O . GLN A 1 83 ? -0.735 -9.584 -2.991 1.00 89.38 83 GLN A O 1
ATOM 623 N N . LEU A 1 84 ? 1.418 -10.068 -2.562 1.00 91.12 84 LEU A N 1
ATOM 624 C CA . LEU A 1 84 ? 1.617 -10.878 -3.767 1.00 91.12 84 LEU A CA 1
ATOM 625 C C . LEU A 1 84 ? 0.700 -12.107 -3.750 1.00 91.12 84 LEU A C 1
ATOM 627 O O . LEU A 1 84 ? -0.030 -12.332 -4.713 1.00 91.12 84 LEU A O 1
ATOM 631 N N . TRP A 1 85 ? 0.671 -12.841 -2.635 1.00 91.94 85 TRP A N 1
ATOM 632 C CA . TRP A 1 85 ? -0.188 -14.015 -2.471 1.00 91.94 85 TRP A CA 1
ATOM 633 C C . TRP A 1 85 ? -1.683 -13.674 -2.603 1.00 91.94 85 TRP A C 1
ATOM 635 O O . TRP A 1 85 ? -2.403 -14.343 -3.340 1.00 91.94 85 TRP A O 1
ATOM 645 N N . LEU A 1 86 ? -2.145 -12.588 -1.970 1.00 89.25 86 LEU A N 1
ATOM 646 C CA . LEU A 1 86 ? -3.525 -12.093 -2.104 1.00 89.25 86 LEU A CA 1
ATOM 647 C C . LEU A 1 86 ? -3.857 -11.622 -3.526 1.00 89.25 86 LEU A C 1
ATOM 649 O O . LEU A 1 86 ? -5.009 -11.692 -3.941 1.00 89.25 86 LEU A O 1
ATOM 653 N N . SER A 1 87 ? -2.853 -11.171 -4.279 1.00 87.06 87 SER A N 1
ATOM 654 C CA . SER A 1 87 ? -2.997 -10.791 -5.688 1.00 87.06 87 SER A CA 1
ATOM 655 C C . SER A 1 87 ? -2.986 -11.996 -6.636 1.00 87.06 87 SER A C 1
ATOM 657 O O . SER A 1 87 ? -2.970 -11.805 -7.848 1.00 87.06 87 SER A O 1
ATOM 659 N N . GLY A 1 88 ? -2.971 -13.226 -6.110 1.00 89.50 88 GLY A N 1
ATOM 660 C CA . GLY A 1 88 ? -2.977 -14.458 -6.900 1.00 89.50 88 GLY A CA 1
ATOM 661 C C . GLY A 1 88 ? -1.607 -14.870 -7.443 1.00 89.50 88 GLY A C 1
ATOM 662 O O . GLY A 1 88 ? -1.539 -15.759 -8.289 1.00 89.50 88 GLY A O 1
ATOM 663 N N . VAL A 1 89 ? -0.515 -14.251 -6.980 1.00 91.38 89 VAL A N 1
ATOM 664 C CA . VAL A 1 89 ? 0.840 -14.692 -7.335 1.00 91.38 89 VAL A CA 1
ATOM 665 C C . VAL A 1 89 ? 1.124 -16.016 -6.633 1.00 91.38 89 VAL A C 1
ATOM 667 O O . VAL A 1 89 ? 1.014 -16.111 -5.409 1.00 91.38 89 VAL A O 1
ATOM 670 N N . ASP A 1 90 ? 1.520 -17.025 -7.407 1.00 92.12 90 ASP A N 1
ATOM 671 C CA . ASP A 1 90 ? 1.961 -18.301 -6.853 1.00 92.12 90 ASP A CA 1
ATOM 672 C C . ASP A 1 90 ? 3.318 -18.119 -6.161 1.00 92.12 90 ASP A C 1
ATOM 674 O O . ASP A 1 90 ? 4.306 -17.703 -6.775 1.00 92.12 90 ASP A O 1
ATOM 678 N N . VAL A 1 91 ? 3.346 -18.362 -4.853 1.00 91.38 91 VAL A N 1
ATOM 679 C CA . VAL A 1 91 ? 4.529 -18.153 -4.019 1.00 91.38 91 VAL A CA 1
ATOM 680 C C . VAL A 1 91 ? 5.244 -19.481 -3.841 1.00 91.38 91 VAL A C 1
ATOM 682 O O . VAL A 1 91 ? 4.697 -20.421 -3.264 1.00 91.38 91 VAL A O 1
ATOM 685 N N . ASP A 1 92 ? 6.511 -19.523 -4.248 1.00 92.12 92 ASP A N 1
ATOM 686 C CA . ASP A 1 92 ? 7.396 -20.640 -3.941 1.00 92.12 92 ASP A CA 1
ATOM 687 C C . ASP A 1 92 ? 7.772 -20.628 -2.448 1.00 92.12 92 ASP A C 1
ATOM 689 O O . ASP A 1 92 ? 8.733 -19.991 -1.998 1.00 92.12 92 ASP A O 1
ATOM 693 N N . TRP A 1 93 ? 6.969 -21.337 -1.657 1.00 89.31 93 TRP A N 1
ATOM 694 C CA . TRP A 1 93 ? 7.184 -21.485 -0.223 1.00 89.31 93 TRP A CA 1
ATOM 695 C C . TRP A 1 93 ? 8.409 -22.341 0.114 1.00 89.31 93 TRP A C 1
ATOM 697 O O . TRP A 1 93 ? 8.915 -22.231 1.233 1.00 89.31 93 TRP A O 1
ATOM 707 N N . GLU A 1 94 ? 8.890 -23.185 -0.801 1.00 89.56 94 GLU A N 1
ATOM 708 C CA . GLU A 1 94 ? 10.107 -23.974 -0.595 1.00 89.56 94 GLU A CA 1
ATOM 709 C C . GLU A 1 94 ? 11.332 -23.061 -0.690 1.00 89.56 94 GLU A C 1
ATOM 711 O O . GLU A 1 94 ? 12.115 -22.987 0.260 1.00 89.56 94 GLU A O 1
ATOM 716 N N . ALA A 1 95 ? 11.421 -22.254 -1.751 1.00 90.56 95 ALA A N 1
ATOM 717 C CA . ALA A 1 95 ? 12.464 -21.241 -1.898 1.00 90.56 95 ALA A CA 1
ATOM 718 C C . ALA A 1 95 ? 12.437 -20.204 -0.763 1.00 90.56 95 ALA A C 1
ATOM 720 O O . ALA A 1 95 ? 13.491 -19.818 -0.255 1.00 90.56 95 ALA A O 1
ATOM 721 N N . PHE A 1 96 ? 11.248 -19.774 -0.324 1.00 88.94 96 PHE A N 1
ATOM 722 C CA . PHE A 1 96 ? 11.118 -18.809 0.772 1.00 88.94 96 PHE A CA 1
ATOM 723 C C . PHE A 1 96 ? 11.593 -19.363 2.125 1.00 88.94 96 PHE A C 1
ATOM 725 O O . PHE A 1 96 ? 12.218 -18.647 2.909 1.00 88.94 96 PHE A O 1
ATOM 732 N N . ASN A 1 97 ? 11.284 -20.626 2.431 1.00 88.81 97 ASN A N 1
ATOM 733 C CA . ASN A 1 97 ? 11.684 -21.237 3.699 1.00 88.81 97 ASN A CA 1
ATOM 734 C C . ASN A 1 97 ? 13.133 -21.748 3.688 1.00 88.81 97 ASN A C 1
ATOM 736 O O . ASN A 1 97 ? 13.720 -21.894 4.764 1.00 88.81 97 ASN A O 1
ATOM 740 N N . GLY A 1 98 ? 13.715 -21.999 2.513 1.00 88.44 98 GLY A N 1
ATOM 741 C CA . GLY A 1 98 ? 15.060 -22.552 2.378 1.00 88.44 98 GLY A CA 1
ATOM 742 C C . GLY A 1 98 ? 15.201 -23.866 3.151 1.00 88.44 98 GLY A C 1
ATOM 743 O O . GLY A 1 98 ? 14.340 -24.738 3.094 1.00 88.44 98 GLY A O 1
ATOM 744 N N . GLU A 1 99 ? 16.266 -23.996 3.941 1.00 88.75 99 GLU A N 1
ATOM 745 C CA . GLU A 1 99 ? 16.518 -25.194 4.759 1.00 88.75 99 GLU A CA 1
ATOM 746 C C . GLU A 1 99 ? 15.697 -25.239 6.066 1.00 88.75 99 GLU A C 1
ATOM 748 O O . GLU A 1 99 ? 15.761 -26.212 6.827 1.00 88.75 99 GLU A O 1
ATOM 753 N N . ALA A 1 100 ? 14.925 -24.190 6.371 1.00 84.00 100 ALA A N 1
ATOM 754 C CA . ALA A 1 100 ? 14.208 -24.094 7.634 1.00 84.00 100 ALA A CA 1
ATOM 755 C C . ALA A 1 100 ? 13.029 -25.080 7.687 1.00 84.00 100 ALA A C 1
ATOM 757 O O . ALA A 1 100 ? 12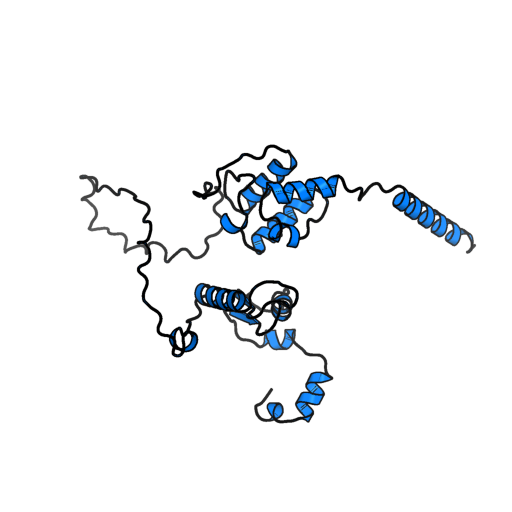.022 -24.938 6.992 1.00 84.00 100 ALA A O 1
ATOM 758 N N . ARG A 1 101 ? 13.095 -26.050 8.606 1.00 79.44 101 ARG A N 1
ATOM 759 C CA . ARG A 1 101 ? 11.965 -26.942 8.904 1.00 79.44 101 ARG A CA 1
ATOM 760 C C . ARG A 1 101 ? 10.896 -26.216 9.720 1.00 79.44 101 ARG A C 1
ATOM 762 O O . ARG A 1 101 ? 11.031 -26.038 10.930 1.00 79.44 101 ARG A O 1
ATOM 769 N N . ARG A 1 102 ? 9.801 -25.833 9.063 1.00 82.81 102 ARG A N 1
ATOM 770 C CA . ARG A 1 102 ? 8.600 -25.292 9.718 1.00 82.81 102 ARG A CA 1
ATOM 771 C C . ARG A 1 102 ? 7.757 -26.421 10.311 1.00 82.81 102 ARG A C 1
ATOM 773 O O . ARG A 1 102 ? 7.576 -27.464 9.687 1.00 82.81 102 ARG A O 1
ATOM 780 N N . GLN A 1 103 ? 7.216 -26.207 11.507 1.00 85.69 103 GLN A N 1
ATOM 781 C CA . GLN A 1 103 ? 6.254 -27.133 12.102 1.00 85.69 103 GLN A CA 1
ATOM 782 C C . GLN A 1 103 ? 4.835 -26.763 11.680 1.00 85.69 103 GLN A C 1
ATOM 784 O O . GLN A 1 103 ? 4.480 -25.585 11.623 1.00 85.69 103 GLN A O 1
ATOM 789 N N . ARG A 1 104 ? 4.013 -27.775 11.393 1.00 85.06 104 ARG A N 1
ATOM 790 C CA . ARG A 1 104 ? 2.584 -27.573 11.155 1.00 85.06 104 ARG A CA 1
ATOM 791 C C . ARG A 1 104 ? 1.924 -27.241 12.485 1.00 85.06 104 ARG A C 1
ATOM 793 O O . ARG A 1 104 ? 1.973 -28.043 13.412 1.00 85.06 104 ARG A O 1
ATOM 800 N N . VAL A 1 105 ? 1.304 -26.072 12.564 1.00 86.50 105 VAL A N 1
ATOM 801 C CA . VAL A 1 105 ? 0.500 -25.668 13.717 1.00 86.50 105 VAL A CA 1
ATOM 802 C C . VAL A 1 105 ? -0.964 -25.865 13.347 1.00 86.50 105 VAL A C 1
ATOM 804 O O . VAL A 1 105 ? -1.398 -25.433 12.281 1.00 86.50 105 VAL A O 1
ATOM 807 N N . GLY A 1 106 ? -1.721 -26.548 14.206 1.00 85.31 106 GLY A N 1
ATOM 808 C CA . GLY A 1 106 ? -3.168 -26.649 14.050 1.00 85.31 106 GLY A CA 1
ATOM 809 C C . GLY A 1 106 ? -3.791 -25.274 14.255 1.00 85.31 106 GLY A C 1
ATOM 810 O O . GLY A 1 106 ? -3.715 -24.722 15.350 1.00 85.31 106 GLY A O 1
ATOM 811 N N . LEU A 1 107 ? -4.371 -24.708 13.201 1.00 82.94 107 LEU A N 1
ATOM 812 C CA . LEU A 1 107 ? -5.140 -23.475 13.307 1.00 82.94 107 LEU A CA 1
ATOM 813 C C . LEU A 1 107 ? -6.543 -23.792 13.841 1.00 82.94 107 LEU A C 1
ATOM 815 O O . LEU A 1 107 ? -7.047 -24.896 13.603 1.00 82.94 107 LEU A O 1
ATOM 819 N N . PRO A 1 108 ? -7.192 -22.850 14.549 1.00 81.00 108 PRO A N 1
ATOM 820 C CA . PRO A 1 108 ? -8.599 -22.984 14.887 1.00 81.00 108 PRO A CA 1
ATOM 821 C C . PRO A 1 108 ? -9.409 -23.306 13.633 1.00 81.00 108 PRO A C 1
ATOM 823 O O . PRO A 1 108 ? -9.150 -22.770 12.554 1.00 81.00 108 PRO A O 1
ATOM 826 N N . THR A 1 109 ? -10.400 -24.181 13.772 1.00 77.06 109 THR A N 1
ATOM 827 C CA . THR A 1 109 ? -11.346 -24.424 12.685 1.00 77.06 109 THR A CA 1
ATOM 828 C C . THR A 1 109 ? -12.024 -23.115 12.310 1.00 77.06 109 THR A C 1
ATOM 830 O O . THR A 1 109 ? -12.361 -22.329 13.200 1.00 77.06 109 THR A O 1
ATOM 833 N N . TYR A 1 110 ? -12.241 -22.907 11.010 1.00 68.06 110 TYR A N 1
ATOM 834 C CA . TYR A 1 110 ? -12.968 -21.751 10.498 1.00 68.06 110 TYR A CA 1
ATOM 835 C C . TYR A 1 110 ? -14.240 -21.519 11.335 1.00 68.06 110 TYR A C 1
ATOM 837 O O . TYR A 1 110 ? -14.995 -22.477 11.551 1.00 68.06 110 TYR A O 1
ATOM 845 N N . PRO A 1 111 ? -14.478 -20.301 11.853 1.00 75.31 111 PRO A N 1
ATOM 846 C CA . PRO A 1 111 ? -15.647 -20.012 12.668 1.00 75.31 111 PRO A CA 1
ATOM 847 C C . PRO A 1 111 ? -16.869 -19.928 11.753 1.00 75.31 111 PRO A C 1
ATOM 849 O O . PRO A 1 111 ? -17.311 -18.848 11.372 1.00 75.31 111 PRO A O 1
ATOM 852 N N . PHE A 1 112 ? -17.397 -21.087 11.357 1.00 79.06 112 PHE A N 1
ATOM 853 C CA . PHE A 1 112 ? -18.598 -21.153 10.540 1.00 79.06 112 PHE A CA 1
ATOM 854 C C . PHE A 1 112 ? -19.736 -20.418 11.246 1.00 79.06 112 PHE A C 1
ATOM 856 O O . PHE A 1 112 ? -20.084 -20.728 12.390 1.00 79.06 112 PHE A O 1
ATOM 863 N N . GLU A 1 113 ? -20.346 -19.469 10.541 1.00 66.31 113 GLU A N 1
ATOM 864 C CA . GLU A 1 113 ? -21.595 -18.866 10.974 1.00 66.31 113 GLU A CA 1
ATOM 865 C C . GLU A 1 113 ? -22.661 -19.970 11.022 1.00 66.31 113 GLU A C 1
ATOM 867 O O . GLU A 1 113 ? -23.013 -20.579 10.009 1.00 66.31 113 GLU A O 1
ATOM 872 N N . ARG A 1 114 ? -23.150 -20.290 12.222 1.00 77.81 114 ARG A N 1
ATOM 873 C CA . ARG A 1 114 ? -24.081 -21.407 12.425 1.00 77.81 114 ARG A CA 1
ATOM 874 C C . ARG A 1 114 ? -25.484 -21.013 11.961 1.00 77.81 114 ARG A C 1
ATOM 876 O O . ARG A 1 114 ? -26.343 -20.695 12.778 1.00 77.81 114 ARG A O 1
ATOM 883 N N . LYS A 1 115 ? -25.734 -21.063 10.653 1.00 77.44 115 LYS A N 1
ATOM 884 C CA . LYS A 1 115 ? -27.077 -20.926 10.068 1.00 77.44 115 LYS A CA 1
ATOM 885 C C . LYS A 1 115 ? -27.777 -22.286 10.034 1.00 77.44 115 LYS A C 1
ATOM 887 O O . LYS A 1 115 ? -27.214 -23.278 9.576 1.00 77.44 115 LYS A O 1
ATOM 892 N N . ARG A 1 116 ? -29.007 -22.352 10.558 1.00 78.62 116 ARG A N 1
ATOM 893 C CA . ARG A 1 116 ? -29.841 -23.565 10.512 1.00 78.62 116 ARG A CA 1
ATOM 894 C C . ARG A 1 116 ? -30.638 -23.565 9.214 1.00 78.62 116 ARG A C 1
ATOM 896 O O . ARG A 1 116 ? -31.540 -22.752 9.057 1.00 78.62 116 ARG A O 1
ATOM 903 N N . TYR A 1 117 ? -30.335 -24.506 8.331 1.00 76.12 117 TYR A N 1
ATOM 904 C CA . TYR A 1 117 ? -31.124 -24.771 7.133 1.00 76.12 117 TYR A CA 1
ATOM 905 C C . TYR A 1 117 ? -32.021 -25.979 7.412 1.00 76.12 117 TYR A C 1
ATOM 907 O O . TYR A 1 117 ? -31.548 -27.113 7.460 1.00 76.12 117 TYR A O 1
ATOM 915 N N . TRP A 1 118 ? -33.302 -25.732 7.685 1.00 77.00 118 TRP A N 1
ATOM 916 C CA . TRP A 1 118 ? -34.292 -26.795 7.853 1.00 77.00 118 TRP A CA 1
ATOM 917 C C . TRP A 1 118 ? -34.852 -27.206 6.493 1.00 77.00 118 TRP A C 1
ATOM 919 O O . TRP A 1 118 ? -35.197 -26.352 5.681 1.00 77.00 118 TRP A O 1
ATOM 929 N N . VAL A 1 119 ? -34.976 -28.511 6.261 1.00 69.69 119 VAL A N 1
ATOM 930 C CA . VAL A 1 119 ? -35.714 -29.046 5.114 1.00 69.69 119 VAL A CA 1
ATOM 931 C C . VAL A 1 119 ? -37.181 -29.153 5.529 1.00 69.69 119 VAL A C 1
ATOM 933 O O . VAL A 1 119 ? -37.504 -29.917 6.438 1.00 69.69 119 VAL A O 1
ATOM 936 N N . SER A 1 120 ? -38.064 -28.367 4.912 1.00 71.75 120 SER A N 1
ATOM 937 C CA . SER A 1 120 ? -39.507 -28.481 5.151 1.00 71.75 120 SER A CA 1
ATOM 938 C C . SER A 1 120 ? -40.059 -29.764 4.506 1.00 71.75 120 SER A C 1
ATOM 940 O O . SER A 1 120 ? -39.656 -30.080 3.384 1.00 71.75 120 SER A O 1
ATOM 942 N N . PRO A 1 121 ? -41.008 -30.476 5.146 1.00 64.69 121 PRO A N 1
ATOM 943 C CA . PRO A 1 121 ? -41.620 -31.699 4.605 1.00 64.69 121 PRO A CA 1
ATOM 944 C C . PRO A 1 121 ? -42.289 -31.511 3.234 1.00 64.69 121 PRO A C 1
ATOM 946 O O . PRO A 1 121 ? -42.325 -32.434 2.425 1.00 64.69 121 PRO A O 1
ATOM 949 N N . ASP A 1 122 ? -42.754 -30.297 2.930 1.00 57.91 122 ASP A N 1
ATOM 950 C CA . ASP A 1 122 ? -43.370 -29.959 1.639 1.00 57.91 122 ASP A CA 1
ATOM 951 C C . ASP A 1 122 ? -42.332 -29.726 0.517 1.00 57.91 122 ASP A C 1
ATOM 953 O O . ASP A 1 122 ? -42.681 -29.548 -0.649 1.00 57.91 122 ASP A O 1
ATOM 957 N N . GLY A 1 123 ? -41.036 -29.754 0.851 1.00 53.66 123 GLY A N 1
ATOM 958 C CA . GLY A 1 123 ? -39.911 -29.488 -0.050 1.00 53.66 123 GLY A CA 1
ATOM 959 C C . GLY A 1 123 ? -39.461 -30.677 -0.903 1.00 53.66 123 GLY A C 1
ATOM 960 O O . GLY A 1 123 ? -38.523 -30.545 -1.686 1.00 53.66 123 GLY A O 1
ATOM 961 N N . HIS A 1 124 ? -40.115 -31.839 -0.808 1.00 51.25 124 HIS A N 1
ATOM 962 C CA . HIS A 1 124 ? -39.747 -33.023 -1.598 1.00 51.25 124 HIS A CA 1
ATOM 963 C C . HIS A 1 124 ? -40.212 -32.979 -3.065 1.00 51.25 124 HIS A C 1
ATOM 965 O O . HIS A 1 124 ? -39.997 -33.939 -3.806 1.00 51.25 124 HIS A O 1
ATOM 971 N N . ARG A 1 125 ? -40.815 -31.876 -3.531 1.00 48.34 125 ARG A N 1
ATOM 972 C CA . ARG A 1 125 ? -41.322 -31.750 -4.905 1.00 48.34 125 ARG A CA 1
ATOM 973 C C . ARG A 1 125 ? -40.555 -30.728 -5.747 1.00 48.34 125 ARG A C 1
ATOM 975 O O . ARG A 1 125 ? -41.169 -29.816 -6.276 1.00 48.34 125 ARG A O 1
ATOM 982 N N . ALA A 1 126 ? -39.242 -30.915 -5.912 1.00 48.56 126 ALA A N 1
ATOM 983 C CA . ALA A 1 126 ? -38.490 -30.438 -7.087 1.00 48.56 126 ALA A CA 1
ATOM 984 C C . ALA A 1 126 ? -37.031 -30.947 -7.101 1.00 48.56 126 ALA A C 1
ATOM 986 O O . ALA A 1 126 ? -36.094 -30.162 -7.119 1.00 48.56 126 ALA A O 1
ATOM 987 N N . LEU A 1 127 ? -36.804 -32.265 -7.133 1.00 49.16 127 LEU A N 1
ATOM 988 C CA . LEU A 1 127 ? -35.491 -32.806 -7.547 1.00 49.16 127 LEU A CA 1
ATOM 989 C C . LEU A 1 127 ? -35.401 -33.053 -9.067 1.00 49.16 127 LEU A C 1
ATOM 991 O O . LEU A 1 127 ? -34.337 -33.388 -9.570 1.00 49.16 127 LEU A O 1
ATOM 995 N N . ALA A 1 128 ? -36.498 -32.852 -9.811 1.00 47.00 128 ALA A N 1
ATOM 996 C CA . ALA A 1 128 ? -36.539 -32.966 -11.277 1.00 47.00 128 ALA A CA 1
ATOM 997 C C . ALA A 1 128 ? -36.350 -31.623 -12.010 1.00 47.00 128 ALA A C 1
ATOM 999 O O . ALA A 1 128 ? -36.201 -31.594 -13.226 1.00 47.00 128 ALA A O 1
ATOM 1000 N N . ALA A 1 129 ? -36.335 -30.521 -11.264 1.00 48.03 129 ALA A N 1
ATOM 1001 C CA . ALA A 1 129 ? -35.917 -29.212 -11.735 1.00 48.03 129 ALA A CA 1
ATOM 1002 C C . ALA A 1 129 ? -34.920 -28.674 -10.713 1.00 48.03 129 ALA A C 1
ATOM 1004 O O . ALA A 1 129 ? -35.158 -27.661 -10.062 1.00 48.03 129 ALA A O 1
ATOM 1005 N N . ALA A 1 130 ? -33.819 -29.405 -10.519 1.00 37.41 130 ALA A N 1
ATOM 1006 C CA . ALA A 1 130 ? -32.639 -28.733 -10.016 1.00 37.41 130 ALA A CA 1
ATOM 1007 C C . ALA A 1 130 ? -32.375 -27.594 -11.014 1.00 37.41 130 ALA A C 1
ATOM 1009 O O . ALA A 1 130 ? -32.245 -27.893 -12.208 1.00 37.41 130 ALA A O 1
ATOM 1010 N N . PRO A 1 131 ? -32.339 -26.313 -10.601 1.00 40.41 131 PRO A N 1
ATOM 1011 C CA . PRO A 1 131 ? -31.627 -25.349 -11.418 1.00 40.41 131 PRO A CA 1
ATOM 1012 C C . PRO A 1 131 ? -30.259 -25.989 -11.642 1.00 40.41 131 PRO A C 1
ATOM 1014 O O . PRO A 1 131 ? -29.630 -26.426 -10.671 1.00 40.41 131 PRO A O 1
ATOM 1017 N N . SER A 1 132 ? -29.868 -26.181 -12.910 1.00 37.53 132 SER A N 1
ATOM 1018 C CA . SER A 1 132 ? -28.480 -26.477 -13.272 1.00 37.53 132 SER A CA 1
ATOM 1019 C C . SER A 1 132 ? -27.641 -25.657 -12.331 1.00 37.53 132 SER A C 1
ATOM 1021 O O . SER A 1 132 ? -27.831 -24.448 -12.380 1.00 37.53 132 SER A O 1
ATOM 1023 N N . ALA A 1 133 ? -26.893 -26.310 -11.430 1.00 39.72 133 ALA A N 1
ATOM 1024 C CA . ALA A 1 133 ? -26.288 -25.668 -10.275 1.00 39.72 133 ALA A CA 1
ATOM 1025 C C . ALA A 1 133 ? -25.802 -24.285 -10.693 1.00 39.72 133 ALA A C 1
ATOM 1027 O O . ALA A 1 133 ? -24.788 -24.169 -11.385 1.00 39.72 133 ALA A O 1
ATOM 1028 N N . GLU A 1 134 ? -26.584 -23.253 -10.362 1.00 40.47 134 GLU A N 1
ATOM 1029 C CA . GLU A 1 134 ? -26.070 -21.907 -10.408 1.00 40.47 134 GLU A CA 1
ATOM 1030 C C . GLU A 1 134 ? -24.959 -22.011 -9.393 1.00 40.47 134 GLU A C 1
ATOM 1032 O O . GLU A 1 134 ? -25.204 -22.251 -8.206 1.00 40.47 134 GLU A O 1
ATOM 1037 N N . ARG A 1 135 ? -23.728 -22.025 -9.912 1.00 33.19 135 ARG A N 1
ATOM 1038 C CA . ARG A 1 135 ? -22.527 -21.782 -9.138 1.00 33.19 135 ARG A CA 1
ATOM 1039 C C . ARG A 1 135 ? -22.926 -20.705 -8.139 1.00 33.19 135 ARG A C 1
ATOM 1041 O O . ARG A 1 135 ? -23.143 -19.563 -8.534 1.00 33.19 135 ARG A O 1
ATOM 1048 N N . ALA A 1 136 ? -23.062 -21.083 -6.867 1.00 32.53 1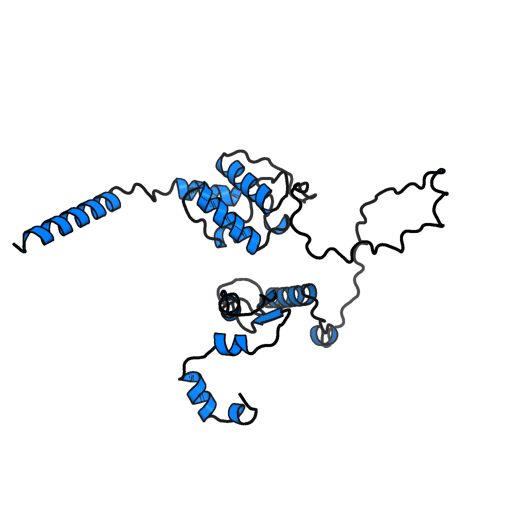36 ALA A N 1
ATOM 1049 C CA . ALA A 1 136 ? -22.942 -20.109 -5.802 1.00 32.53 136 ALA A CA 1
ATOM 1050 C C . ALA A 1 136 ? -21.657 -19.346 -6.133 1.00 32.53 136 ALA A C 1
ATOM 1052 O O . ALA A 1 136 ? -20.675 -20.016 -6.486 1.00 32.53 136 ALA A O 1
ATOM 1053 N N . PRO A 1 137 ? -21.701 -18.006 -6.166 1.00 35.44 137 PRO A N 1
ATOM 1054 C CA . PRO A 1 137 ? -20.665 -17.222 -6.802 1.00 35.44 137 PRO A CA 1
ATOM 1055 C C . PRO A 1 137 ? -19.328 -17.680 -6.239 1.00 35.44 137 PRO A C 1
ATOM 1057 O O . PRO A 1 137 ? -19.117 -17.728 -5.024 1.00 35.44 137 PRO A O 1
ATOM 1060 N N . GLU A 1 138 ? -18.470 -18.112 -7.160 1.00 35.66 138 GLU A N 1
ATOM 1061 C CA . GLU A 1 138 ? -17.029 -18.075 -6.994 1.00 35.66 138 GLU A CA 1
ATOM 1062 C C . GLU A 1 138 ? -16.722 -16.797 -6.217 1.00 35.66 138 GLU A C 1
ATOM 1064 O O . GLU A 1 138 ? -17.236 -15.748 -6.604 1.00 35.66 138 GLU A O 1
ATOM 1069 N N . ALA A 1 139 ? -16.079 -16.957 -5.049 1.00 36.53 139 ALA A N 1
ATOM 1070 C CA . ALA A 1 139 ? -15.856 -15.926 -4.038 1.00 36.53 139 ALA A CA 1
ATOM 1071 C C . ALA A 1 139 ? -15.927 -14.536 -4.661 1.00 36.53 139 ALA A C 1
ATOM 1073 O O . ALA A 1 139 ? -15.057 -14.220 -5.466 1.00 36.53 139 ALA A O 1
ATOM 1074 N N . ALA A 1 140 ? -17.013 -13.816 -4.350 1.00 34.62 140 ALA A N 1
ATOM 1075 C CA . ALA A 1 140 ? -17.418 -12.602 -5.038 1.00 34.62 140 ALA A CA 1
ATOM 1076 C C . ALA A 1 140 ? -16.196 -11.810 -5.522 1.00 34.62 140 ALA A C 1
ATOM 1078 O O . ALA A 1 140 ? -15.426 -11.283 -4.714 1.00 34.62 140 ALA A O 1
ATOM 1079 N N . GLU A 1 141 ? -16.035 -11.733 -6.848 1.00 33.47 141 GLU A N 1
ATOM 1080 C CA . GLU A 1 141 ? -15.438 -10.548 -7.454 1.00 33.47 141 GLU A CA 1
ATOM 1081 C C . GLU A 1 141 ? -16.061 -9.332 -6.749 1.00 33.47 141 GLU A C 1
ATOM 1083 O O . GLU A 1 141 ? -17.247 -9.404 -6.415 1.00 33.47 141 GLU A O 1
ATOM 1088 N N . PRO A 1 142 ? -15.294 -8.274 -6.430 1.00 35.50 142 PRO A N 1
ATOM 1089 C CA . PRO A 1 142 ? -15.804 -7.141 -5.670 1.00 35.50 142 PRO A CA 1
ATOM 1090 C C . PRO A 1 142 ? -16.938 -6.480 -6.456 1.00 35.50 142 PRO A C 1
ATOM 1092 O O . PRO A 1 142 ? -16.711 -5.633 -7.317 1.00 35.50 142 PRO A O 1
ATOM 1095 N N . ASP A 1 143 ? -18.149 -6.941 -6.162 1.00 33.78 143 ASP A N 1
ATOM 1096 C CA . ASP A 1 143 ? -19.406 -6.429 -6.658 1.00 33.78 143 ASP A CA 1
ATOM 1097 C C . ASP A 1 143 ? -19.554 -5.008 -6.125 1.00 33.78 143 ASP A C 1
ATOM 1099 O O . ASP A 1 143 ? -19.172 -4.697 -4.987 1.00 33.78 143 ASP A O 1
ATOM 1103 N N . GLU A 1 144 ? -20.037 -4.134 -6.994 1.00 37.69 144 GLU A N 1
ATOM 1104 C CA . GLU A 1 144 ? -20.233 -2.725 -6.707 1.00 37.69 144 GLU A CA 1
ATOM 1105 C C . GLU A 1 144 ? -20.982 -2.532 -5.380 1.00 37.69 144 GLU A C 1
ATOM 1107 O O . GLU A 1 144 ? -21.886 -3.283 -5.013 1.0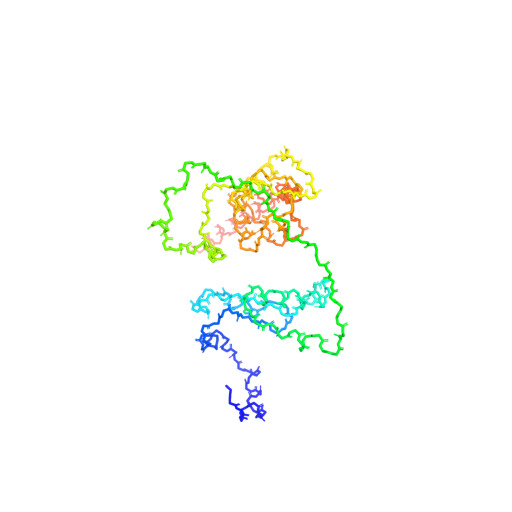0 37.69 144 GLU A O 1
ATOM 1112 N N . ALA A 1 145 ? -20.565 -1.495 -4.651 1.00 31.50 145 ALA A N 1
ATOM 1113 C CA . ALA A 1 145 ? -21.043 -1.140 -3.323 1.00 31.50 145 ALA A CA 1
ATOM 1114 C C . ALA A 1 145 ? -22.570 -1.323 -3.154 1.00 31.50 145 ALA A C 1
ATOM 1116 O O . ALA A 1 145 ? -23.348 -0.640 -3.831 1.00 31.50 145 ALA A O 1
ATOM 1117 N N . PRO A 1 146 ? -23.036 -2.157 -2.205 1.00 35.44 146 PRO A N 1
ATOM 1118 C CA . PRO A 1 146 ? -24.448 -2.204 -1.883 1.00 35.44 146 PRO A CA 1
ATOM 1119 C C . PRO A 1 146 ? -24.844 -0.917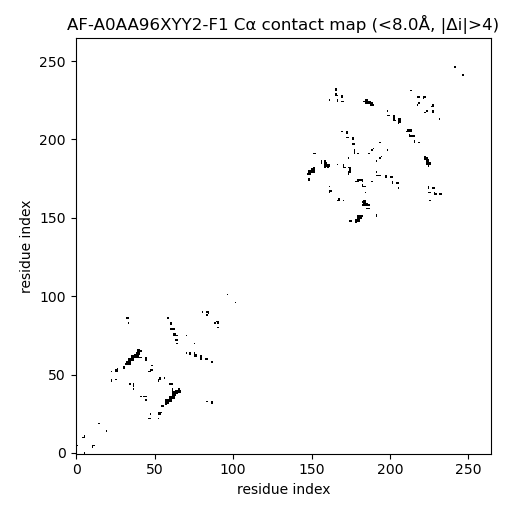 -1.162 1.00 35.44 146 PRO A C 1
ATOM 1121 O O . PRO A 1 146 ? -24.235 -0.503 -0.177 1.00 35.44 146 PRO A O 1
ATOM 1124 N N . ALA A 1 147 ? -25.924 -0.304 -1.639 1.00 41.16 147 ALA A N 1
ATOM 1125 C CA . ALA A 1 147 ? -26.500 0.942 -1.137 1.00 41.16 147 ALA A CA 1
ATOM 1126 C C . ALA A 1 147 ? -27.102 0.857 0.290 1.00 41.16 147 ALA A C 1
ATOM 1128 O O . ALA A 1 147 ? -27.763 1.794 0.738 1.00 41.16 147 ALA A O 1
ATOM 1129 N N . ALA A 1 148 ? -26.886 -0.239 1.023 1.00 46.03 148 ALA A N 1
ATOM 1130 C CA . ALA A 1 148 ? -27.329 -0.428 2.401 1.00 46.03 148 ALA A CA 1
ATOM 1131 C C . ALA A 1 148 ? -26.137 -0.882 3.255 1.00 46.03 148 ALA A C 1
ATOM 1133 O O . ALA A 1 148 ? -25.628 -1.985 3.079 1.00 46.03 148 ALA A O 1
ATOM 1134 N N . GLY A 1 149 ? -25.680 -0.006 4.154 1.00 55.72 149 GLY A N 1
ATOM 1135 C CA . GLY A 1 149 ? -24.500 -0.254 4.981 1.00 55.72 149 GLY A CA 1
ATOM 1136 C C . GLY A 1 149 ? -24.603 -1.517 5.849 1.00 55.72 149 GLY A C 1
ATOM 1137 O O . GLY A 1 149 ? -25.671 -1.871 6.349 1.00 55.72 149 GLY A O 1
ATOM 1138 N N . TYR A 1 150 ? -23.469 -2.180 6.042 1.00 65.56 150 TYR A N 1
ATOM 1139 C CA . TYR A 1 150 ? -23.256 -3.329 6.908 1.00 65.56 150 TYR A CA 1
ATOM 1140 C C . TYR A 1 150 ? -23.193 -2.927 8.389 1.00 65.56 150 TYR A C 1
ATOM 1142 O O . TYR A 1 150 ? -22.797 -1.819 8.747 1.00 65.56 150 TYR A O 1
ATOM 1150 N N . SER A 1 151 ? -23.564 -3.848 9.280 1.00 80.25 151 SER A N 1
ATOM 1151 C CA . SER A 1 151 ? -23.476 -3.619 10.727 1.00 80.25 151 SER A CA 1
ATOM 1152 C C . SER A 1 151 ? -22.024 -3.647 11.212 1.00 80.25 151 SER A C 1
ATOM 1154 O O . SER A 1 151 ? -21.234 -4.464 10.735 1.00 80.25 151 SER A O 1
ATOM 1156 N N . ARG A 1 152 ? -21.691 -2.820 12.217 1.00 75.50 152 ARG A N 1
ATOM 1157 C CA . ARG A 1 152 ? -20.390 -2.856 12.917 1.00 75.50 152 ARG A CA 1
ATOM 1158 C C . ARG A 1 152 ? -20.012 -4.299 13.296 1.00 75.50 152 ARG A C 1
ATOM 1160 O O . ARG A 1 152 ? -20.814 -4.960 13.965 1.00 75.50 152 ARG A O 1
ATOM 1167 N N . PRO A 1 153 ? -18.819 -4.792 12.913 1.00 72.00 153 PRO A N 1
ATOM 1168 C CA . PRO A 1 153 ? -18.382 -6.139 13.260 1.00 72.00 153 PRO A CA 1
ATOM 1169 C C . PRO A 1 153 ? -18.158 -6.286 14.772 1.00 72.00 153 PRO A C 1
ATOM 1171 O O . PRO A 1 153 ? -17.987 -5.310 15.506 1.00 72.00 153 PRO A O 1
ATOM 1174 N N . ALA A 1 154 ? -18.136 -7.527 15.261 1.00 71.69 154 ALA A N 1
ATOM 1175 C CA . ALA A 1 154 ? -17.774 -7.807 16.647 1.00 71.69 154 ALA A CA 1
ATOM 1176 C C . ALA A 1 154 ? -16.277 -7.516 16.859 1.00 71.69 154 ALA A C 1
ATOM 1178 O O . ALA A 1 154 ? -15.418 -8.283 16.431 1.00 71.69 154 ALA A O 1
ATOM 1179 N N . MET A 1 155 ? -15.972 -6.389 17.505 1.00 69.75 155 MET A N 1
ATOM 1180 C CA . MET A 1 155 ? -14.606 -5.941 17.787 1.00 69.75 155 MET A CA 1
ATOM 1181 C C . MET A 1 155 ? -14.240 -6.154 19.260 1.00 69.75 155 MET A C 1
ATOM 1183 O O . MET A 1 155 ? -15.108 -6.168 20.130 1.00 69.75 155 MET A O 1
ATOM 1187 N N . ALA A 1 156 ? -12.939 -6.260 19.548 1.00 68.69 156 ALA A N 1
ATOM 1188 C CA . ALA A 1 156 ? -12.426 -6.315 20.921 1.00 68.69 156 ALA A CA 1
ATOM 1189 C C . ALA A 1 156 ? -12.639 -4.997 21.694 1.00 68.69 156 ALA A C 1
ATOM 1191 O O . ALA A 1 156 ? -12.672 -4.991 22.922 1.00 68.69 156 ALA A O 1
ATOM 1192 N N . VAL A 1 157 ? -12.786 -3.882 20.972 1.00 73.94 157 VAL A N 1
ATOM 1193 C CA . VAL A 1 157 ? -13.075 -2.560 21.534 1.00 73.94 157 VAL A CA 1
ATOM 1194 C C . VAL A 1 157 ? -14.590 -2.394 21.659 1.00 73.94 157 VAL A C 1
ATOM 1196 O O . VAL A 1 157 ? -15.333 -2.661 20.709 1.00 73.94 157 VAL A O 1
ATOM 1199 N N . ALA A 1 158 ? -15.058 -1.955 22.828 1.00 80.38 158 ALA A N 1
ATOM 1200 C CA . ALA A 1 158 ? -16.471 -1.671 23.054 1.00 80.38 158 ALA A CA 1
ATOM 1201 C C . ALA A 1 158 ? -16.931 -0.480 22.200 1.00 80.38 158 ALA A C 1
ATOM 1203 O O . ALA A 1 158 ? -16.192 0.486 22.013 1.00 80.38 158 ALA A O 1
ATOM 1204 N N . TYR A 1 159 ? -18.164 -0.547 21.698 1.00 88.19 159 TYR A N 1
ATOM 1205 C CA . TYR A 1 159 ? -18.765 0.584 21.003 1.00 88.19 159 TYR A CA 1
ATOM 1206 C C . TYR A 1 159 ? -18.978 1.747 21.981 1.00 88.19 159 TYR A C 1
ATOM 1208 O O . TYR A 1 159 ? -19.595 1.577 23.033 1.00 88.19 159 TYR A O 1
ATOM 1216 N N . VAL A 1 160 ? -18.489 2.925 21.600 1.00 91.88 160 VAL A N 1
ATOM 1217 C CA . VAL A 1 160 ? -18.712 4.195 22.294 1.00 91.88 160 VAL A CA 1
ATOM 1218 C C . VAL A 1 160 ? -19.188 5.198 21.250 1.00 91.88 160 VAL A C 1
ATOM 1220 O O . VAL A 1 160 ? -18.516 5.393 20.235 1.00 91.88 160 VAL A O 1
ATOM 1223 N N . ALA A 1 161 ? -20.361 5.790 21.475 1.00 92.06 161 ALA A N 1
ATOM 1224 C CA . ALA A 1 161 ? -20.977 6.706 20.523 1.00 92.06 161 ALA A CA 1
ATOM 1225 C C . ALA A 1 161 ? -20.194 8.034 20.414 1.00 92.06 161 ALA A C 1
ATOM 1227 O O . ALA A 1 161 ? -19.655 8.494 21.423 1.00 92.06 161 ALA A O 1
ATOM 1228 N N . PRO A 1 162 ? -20.146 8.661 19.223 1.00 93.25 162 PRO A N 1
ATOM 1229 C CA . PRO A 1 162 ? -19.647 10.026 19.041 1.00 93.25 162 PRO A CA 1
ATOM 1230 C C . PRO A 1 162 ? -20.386 11.049 19.906 1.00 93.25 162 PRO A C 1
ATOM 1232 O O . PRO A 1 162 ? -21.607 11.168 19.809 1.00 93.25 162 PRO A O 1
ATOM 1235 N N . ASP A 1 163 ? -19.643 11.801 20.719 1.00 90.38 163 ASP A N 1
ATOM 1236 C CA . ASP A 1 163 ? -20.205 12.759 21.684 1.00 90.38 163 ASP A CA 1
ATOM 1237 C C . ASP A 1 163 ? -20.060 14.211 21.199 1.00 90.38 163 ASP A C 1
ATOM 1239 O O . ASP A 1 163 ? -20.989 15.010 21.299 1.00 90.38 163 ASP A O 1
ATOM 1243 N N . THR A 1 164 ? -18.929 14.555 20.574 1.00 93.38 164 THR A N 1
ATOM 1244 C CA . THR A 1 164 ? -18.705 15.913 20.045 1.00 93.38 164 THR A CA 1
ATOM 1245 C C . THR A 1 164 ? -19.203 16.076 18.607 1.00 93.38 164 THR A C 1
ATOM 1247 O O . THR A 1 164 ? -19.270 15.110 17.848 1.00 93.38 164 THR A O 1
ATOM 1250 N N . GLU A 1 165 ? -19.502 17.314 18.196 1.00 92.31 165 GLU A N 1
ATOM 1251 C CA . GLU A 1 165 ? -19.933 17.630 16.824 1.00 92.31 165 GLU A CA 1
ATOM 1252 C C . GLU A 1 165 ? -18.908 17.153 15.778 1.00 92.31 165 GLU A C 1
ATOM 1254 O O . GLU A 1 165 ? -19.267 16.447 14.837 1.00 92.31 165 GLU A O 1
ATOM 1259 N N . ASP A 1 166 ? -17.615 17.429 15.993 1.00 92.12 166 ASP A N 1
ATOM 1260 C CA . ASP A 1 166 ? -16.551 16.968 15.092 1.00 92.12 166 ASP A CA 1
ATOM 1261 C C . ASP A 1 166 ? -16.469 15.429 15.045 1.00 92.12 166 ASP A C 1
ATOM 1263 O O . ASP A 1 166 ? -16.306 14.853 13.970 1.00 92.12 166 ASP A O 1
ATOM 1267 N N . GLN A 1 167 ? -16.638 14.734 16.180 1.00 95.31 167 GLN A N 1
ATOM 1268 C CA . GLN A 1 167 ? -16.674 13.265 16.199 1.00 95.31 167 GLN A CA 1
ATOM 1269 C C . GLN A 1 167 ? -17.873 12.723 15.419 1.00 95.31 167 GLN A C 1
ATOM 1271 O O . GLN A 1 167 ? -17.727 11.746 14.688 1.00 95.31 167 GLN A O 1
ATOM 1276 N N . GLN A 1 168 ? -19.048 13.342 15.553 1.00 95.44 168 GLN A N 1
ATOM 1277 C CA . GLN A 1 168 ? -20.257 12.932 14.838 1.00 95.44 168 GLN A CA 1
ATOM 1278 C C . GLN A 1 168 ? -20.102 13.119 13.327 1.00 95.44 168 GLN A C 1
ATOM 1280 O O . GLN A 1 168 ? -20.483 12.236 12.559 1.00 95.44 168 GLN A O 1
ATOM 1285 N N . VAL A 1 169 ? -19.515 14.236 12.891 1.00 94.56 169 VAL A N 1
ATOM 1286 C CA . VAL A 1 169 ? -19.248 14.501 11.471 1.00 94.56 169 VAL A CA 1
ATOM 1287 C C . VAL A 1 169 ? -18.235 13.504 10.911 1.00 94.56 169 VAL A C 1
ATOM 1289 O O . VAL A 1 169 ? -18.490 12.887 9.876 1.00 94.56 169 VAL A O 1
ATOM 1292 N N . VAL A 1 170 ? -17.115 13.291 11.606 1.00 94.31 170 VAL A N 1
ATOM 1293 C CA . VAL A 1 170 ? -16.087 12.328 11.180 1.00 94.31 170 VAL A CA 1
ATOM 1294 C C . VAL A 1 170 ? -16.659 10.909 11.125 1.00 94.31 170 VAL A C 1
ATOM 1296 O O . VAL A 1 170 ? -16.450 10.216 10.130 1.00 94.31 170 VAL A O 1
ATOM 1299 N N . ALA A 1 171 ? -17.425 10.492 12.140 1.00 95.00 171 ALA A N 1
ATOM 1300 C CA . ALA A 1 171 ? -18.077 9.186 12.162 1.00 95.00 171 ALA A CA 1
ATOM 1301 C C . ALA A 1 171 ? -19.038 9.012 10.980 1.00 95.00 171 ALA A C 1
ATOM 1303 O O . ALA A 1 171 ? -18.944 8.010 10.286 1.00 95.00 171 ALA A O 1
ATOM 1304 N N . ARG A 1 172 ? -19.889 10.002 10.672 1.00 94.75 172 ARG A N 1
ATOM 1305 C CA . ARG A 1 172 ? -20.798 9.943 9.509 1.00 94.75 172 ARG A CA 1
ATOM 1306 C C . ARG A 1 172 ? -20.050 9.805 8.187 1.00 94.75 172 ARG A C 1
ATOM 1308 O O . ARG A 1 172 ? -20.417 8.985 7.353 1.00 94.75 172 ARG A O 1
ATOM 1315 N N . ILE A 1 173 ? -18.967 10.564 8.007 1.00 93.69 173 ILE A N 1
ATOM 1316 C CA . ILE A 1 173 ? -18.124 10.449 6.810 1.00 93.69 173 ILE A CA 1
ATOM 1317 C C . ILE A 1 173 ? -17.558 9.030 6.694 1.00 93.69 173 ILE A C 1
ATOM 1319 O O . ILE A 1 173 ? -17.532 8.473 5.598 1.00 93.69 173 ILE A O 1
ATOM 1323 N N . TRP A 1 174 ? -17.126 8.431 7.804 1.00 93.69 174 TRP A N 1
ATOM 1324 C CA . TRP A 1 174 ? -16.637 7.054 7.815 1.00 93.69 174 TRP A CA 1
ATOM 1325 C C . TRP A 1 174 ? -17.745 6.052 7.522 1.00 93.69 174 TRP A C 1
ATOM 1327 O O . TRP A 1 174 ? -17.536 5.164 6.706 1.00 93.69 174 TRP A O 1
ATOM 1337 N N . GLU A 1 175 ? -18.923 6.210 8.117 1.00 91.50 175 GLU A N 1
ATOM 1338 C CA . GLU A 1 175 ? -20.089 5.364 7.859 1.00 91.50 175 GLU A CA 1
ATOM 1339 C C . GLU A 1 175 ? -20.482 5.369 6.378 1.00 91.50 175 GLU A C 1
ATOM 1341 O O . GLU A 1 175 ? -20.787 4.320 5.815 1.00 91.50 175 GLU A O 1
ATOM 1346 N N . ASP A 1 176 ? -20.436 6.532 5.731 1.00 88.75 176 ASP A N 1
ATOM 1347 C CA . ASP A 1 176 ? -20.790 6.676 4.319 1.00 88.75 176 ASP A CA 1
ATOM 1348 C C . ASP A 1 176 ? -19.703 6.175 3.361 1.00 88.75 176 ASP A C 1
ATOM 1350 O O . ASP A 1 176 ? -20.004 5.854 2.212 1.00 88.75 176 ASP A O 1
ATOM 1354 N N . VAL A 1 177 ? -18.438 6.161 3.790 1.00 88.19 177 VAL A N 1
ATOM 1355 C CA . VAL A 1 177 ? -17.312 5.694 2.964 1.00 88.19 177 VAL A CA 1
ATOM 1356 C C . VAL A 1 177 ? -17.061 4.200 3.151 1.00 88.19 177 VAL A C 1
ATOM 1358 O O . VAL A 1 177 ? -16.832 3.494 2.175 1.00 88.19 177 VAL A O 1
ATOM 1361 N N . LEU A 1 178 ? -17.098 3.715 4.390 1.00 83.19 178 LEU A N 1
ATOM 1362 C CA . LEU A 1 178 ? -16.899 2.306 4.733 1.00 83.19 178 LEU A CA 1
ATOM 1363 C C . LEU A 1 178 ? -18.176 1.487 4.531 1.00 83.19 178 LEU A C 1
ATOM 1365 O O . LEU A 1 178 ? -18.113 0.264 4.447 1.00 83.19 178 LEU A O 1
ATOM 1369 N N . GLY A 1 179 ? -19.340 2.143 4.506 1.00 81.00 179 GLY A N 1
ATOM 1370 C CA . GLY A 1 179 ? -20.623 1.457 4.503 1.00 81.00 179 GLY A CA 1
ATOM 1371 C C . GLY A 1 179 ? -20.849 0.653 5.782 1.00 81.00 179 GLY A C 1
ATOM 1372 O O . GLY A 1 179 ? -21.565 -0.333 5.730 1.00 81.00 179 GLY A O 1
ATOM 1373 N N . VAL A 1 180 ? -20.236 1.020 6.913 1.00 84.62 180 VAL A N 1
ATOM 1374 C CA . VAL A 1 180 ? -20.399 0.337 8.210 1.00 84.62 180 VAL A CA 1
ATOM 1375 C C . VAL A 1 180 ? -21.173 1.243 9.155 1.00 84.62 180 VAL A C 1
ATOM 1377 O O . VAL A 1 180 ? -20.802 2.400 9.283 1.00 84.62 180 VAL A O 1
ATOM 1380 N N . ARG A 1 181 ? -22.220 0.749 9.832 1.00 87.38 181 ARG A N 1
ATOM 1381 C CA . ARG A 1 181 ? -23.008 1.521 10.813 1.00 87.38 181 ARG A CA 1
ATOM 1382 C C . ARG A 1 181 ? -23.384 0.677 12.045 1.00 87.38 181 ARG A C 1
ATOM 1384 O O . ARG A 1 181 ? -23.764 -0.482 11.881 1.00 87.38 181 ARG A O 1
ATOM 1391 N N . PRO A 1 182 ? -23.342 1.220 13.277 1.00 88.06 182 PRO A N 1
ATOM 1392 C CA . PRO A 1 182 ? -22.769 2.516 13.658 1.00 88.06 182 PRO A CA 1
ATOM 1393 C C . PRO A 1 182 ? -21.234 2.459 13.782 1.00 88.06 182 PRO A C 1
ATOM 1395 O O . PRO A 1 182 ? -20.691 1.416 14.146 1.00 88.06 182 PRO A O 1
ATOM 1398 N N . VAL A 1 183 ? -20.536 3.573 13.551 1.00 91.62 183 VAL A N 1
ATOM 1399 C CA . VAL A 1 183 ? -19.085 3.693 13.824 1.00 91.62 183 VAL A CA 1
ATOM 1400 C C . VAL A 1 183 ? -18.848 4.311 15.206 1.00 91.62 183 VAL A C 1
ATOM 1402 O O . VAL A 1 183 ? -19.346 5.393 15.518 1.00 91.62 183 VAL A O 1
ATOM 1405 N N . GLY A 1 184 ? -18.085 3.622 16.055 1.00 91.75 184 GLY A N 1
ATOM 1406 C CA . GLY A 1 184 ? -17.698 4.087 17.388 1.00 91.75 184 GLY A CA 1
ATOM 1407 C C . GLY A 1 184 ? -16.453 4.980 17.383 1.00 91.75 184 GLY A C 1
ATOM 1408 O O . GLY A 1 184 ? -15.598 4.888 16.504 1.00 91.75 184 GLY A O 1
ATOM 1409 N N . VAL A 1 185 ? -16.293 5.819 18.412 1.00 94.81 185 VAL A N 1
ATOM 1410 C CA . VAL A 1 185 ? -15.193 6.807 18.468 1.00 94.81 185 VAL A CA 1
ATOM 1411 C C . VAL A 1 185 ? -13.790 6.196 18.552 1.00 94.81 185 VAL A C 1
ATOM 1413 O O . VAL A 1 185 ? -12.802 6.835 18.185 1.00 94.81 185 VAL A O 1
ATOM 1416 N N . HIS A 1 186 ? -13.699 4.965 19.050 1.00 93.19 186 HIS A N 1
ATOM 1417 C CA . HIS A 1 186 ? -12.454 4.213 19.204 1.00 93.19 186 HIS A CA 1
ATOM 1418 C C . HIS A 1 186 ? -12.291 3.108 18.158 1.00 93.19 186 HIS A C 1
ATOM 1420 O O . HIS A 1 186 ? -11.344 2.328 18.255 1.00 93.19 186 HIS A O 1
ATOM 1426 N N . ASP A 1 187 ? -13.194 3.034 17.179 1.00 86.62 187 ASP A N 1
ATOM 1427 C CA . ASP A 1 187 ? -13.059 2.072 16.097 1.00 86.62 187 ASP A CA 1
ATOM 1428 C C . ASP A 1 187 ? -11.891 2.476 15.198 1.00 86.62 187 ASP A C 1
ATOM 1430 O O . ASP A 1 187 ? -11.734 3.644 14.832 1.00 86.62 187 ASP A O 1
ATOM 1434 N N . ASP A 1 188 ? -11.053 1.492 14.883 1.00 88.94 188 ASP A N 1
ATOM 1435 C CA . ASP A 1 188 ? -9.920 1.678 13.990 1.00 88.94 188 ASP A CA 1
ATOM 1436 C C . ASP A 1 188 ? -10.384 1.592 12.531 1.00 88.94 188 ASP A C 1
ATOM 1438 O O . ASP A 1 188 ? -11.041 0.626 12.134 1.00 88.94 188 ASP A O 1
ATOM 1442 N N . PHE A 1 189 ? -10.029 2.600 11.733 1.00 84.50 189 PHE A N 1
ATOM 1443 C CA . PHE A 1 189 ? -10.421 2.717 10.327 1.00 84.50 189 PHE A CA 1
ATOM 1444 C C . PHE A 1 189 ? -10.078 1.467 9.512 1.00 84.50 189 PHE A C 1
ATOM 1446 O O . PHE A 1 189 ? -10.881 1.003 8.704 1.00 84.50 189 PHE A O 1
ATOM 1453 N N . PHE A 1 190 ? -8.885 0.912 9.723 1.00 83.38 190 PHE A N 1
ATOM 1454 C CA . PHE A 1 190 ? -8.374 -0.225 8.963 1.00 83.38 190 PHE A CA 1
ATOM 1455 C C . PHE A 1 190 ? -8.963 -1.539 9.474 1.00 83.38 190 PHE A C 1
ATOM 1457 O O . PHE A 1 190 ? -9.254 -2.434 8.682 1.00 83.38 190 PHE A O 1
ATOM 1464 N N . ALA A 1 191 ? -9.224 -1.641 10.779 1.00 77.19 191 ALA A N 1
ATOM 1465 C CA . ALA A 1 191 ? -9.939 -2.780 11.353 1.00 77.19 191 ALA A CA 1
ATOM 1466 C C . ALA A 1 191 ? -11.402 -2.868 10.878 1.00 77.19 191 ALA A C 1
ATOM 1468 O O . ALA A 1 191 ? -11.965 -3.961 10.839 1.00 77.19 191 ALA A O 1
ATOM 1469 N N . LEU A 1 192 ? -12.003 -1.740 10.483 1.00 78.56 192 LEU A N 1
ATOM 1470 C CA . LEU A 1 192 ? -13.324 -1.679 9.847 1.00 78.56 192 LEU A CA 1
ATOM 1471 C C . LEU A 1 192 ? -13.299 -1.972 8.333 1.00 78.56 192 LEU A C 1
ATOM 1473 O O . LEU A 1 192 ? -14.331 -1.854 7.677 1.00 78.56 192 LEU A O 1
ATOM 1477 N N . GLY A 1 193 ? -12.150 -2.359 7.769 1.00 73.25 193 GLY A N 1
ATOM 1478 C CA . GLY A 1 193 ? -11.997 -2.644 6.337 1.00 73.25 193 GLY A CA 1
ATOM 1479 C C . GLY A 1 193 ? -11.569 -1.439 5.495 1.00 73.25 193 GLY A C 1
ATOM 1480 O O . GLY A 1 193 ? -11.553 -1.516 4.267 1.00 73.25 193 GLY A O 1
ATOM 1481 N N . GLY A 1 194 ? -11.198 -0.326 6.129 1.00 77.00 194 GLY A N 1
ATOM 1482 C CA . GLY A 1 194 ? -10.633 0.832 5.450 1.00 77.00 194 GLY A CA 1
ATOM 1483 C C . GLY A 1 194 ? -9.288 0.530 4.781 1.00 77.00 194 GLY A C 1
ATOM 1484 O O . GLY A 1 194 ? -8.463 -0.221 5.294 1.00 77.00 194 GLY A O 1
ATOM 1485 N N . HIS A 1 195 ? -9.041 1.157 3.632 1.00 80.25 195 HIS A N 1
ATOM 1486 C CA . HIS A 1 195 ? -7.773 1.080 2.898 1.00 80.25 195 HIS A CA 1
ATOM 1487 C C . HIS A 1 195 ? -7.431 2.434 2.259 1.00 80.25 195 HIS A C 1
ATOM 1489 O O . HIS A 1 195 ? -8.214 3.379 2.329 1.00 80.25 195 HIS A O 1
ATOM 1495 N N . SER A 1 196 ? -6.264 2.553 1.618 1.00 77.06 196 SER A N 1
ATOM 1496 C CA . SER A 1 196 ? -5.717 3.834 1.130 1.00 77.06 196 SER A CA 1
ATOM 1497 C C . SER A 1 196 ? -6.642 4.623 0.187 1.00 77.06 196 SER A C 1
ATOM 1499 O O . SER A 1 196 ? -6.655 5.855 0.225 1.00 77.06 196 SER A O 1
ATOM 1501 N N . LEU A 1 197 ? -7.435 3.936 -0.644 1.00 84.25 197 LEU A N 1
ATOM 1502 C CA . LEU A 1 197 ? -8.400 4.580 -1.546 1.00 84.25 197 LEU A CA 1
ATOM 1503 C C . LEU A 1 197 ? -9.592 5.164 -0.768 1.00 84.25 197 LEU A C 1
ATOM 1505 O O . LEU A 1 197 ? -9.962 6.321 -0.977 1.00 84.25 197 LEU A O 1
ATOM 1509 N N . LEU A 1 198 ? -10.140 4.405 0.187 1.00 85.00 198 LEU A N 1
ATOM 1510 C CA . LEU A 1 198 ? -11.184 4.894 1.091 1.00 85.00 198 LEU A CA 1
ATOM 1511 C C . LEU A 1 198 ? -10.652 6.020 1.983 1.00 85.00 198 LEU A C 1
ATOM 1513 O O . LEU A 1 198 ? -11.333 7.021 2.161 1.00 85.00 198 LEU A O 1
ATOM 1517 N N . ALA A 1 199 ? -9.407 5.932 2.453 1.00 85.50 199 ALA A N 1
ATOM 1518 C CA . ALA A 1 199 ? -8.767 6.988 3.234 1.00 85.50 199 ALA A CA 1
ATOM 1519 C C . ALA A 1 199 ? -8.629 8.296 2.436 1.00 85.50 199 ALA A C 1
ATOM 1521 O O . ALA A 1 199 ? -8.891 9.375 2.961 1.00 85.50 199 ALA A O 1
ATOM 1522 N N . THR A 1 200 ? -8.288 8.213 1.146 1.00 87.62 200 THR A N 1
ATOM 1523 C CA . THR A 1 200 ? -8.245 9.386 0.257 1.00 87.62 200 THR A CA 1
ATOM 1524 C C . THR A 1 200 ? -9.644 9.977 0.055 1.00 87.62 200 THR A C 1
ATOM 1526 O O . THR A 1 200 ? -9.807 11.196 0.073 1.00 87.62 200 THR A O 1
ATOM 1529 N N . THR A 1 201 ? -10.665 9.124 -0.059 1.00 88.94 201 THR A N 1
ATOM 1530 C CA . THR A 1 201 ? -12.073 9.547 -0.139 1.00 88.94 201 THR A 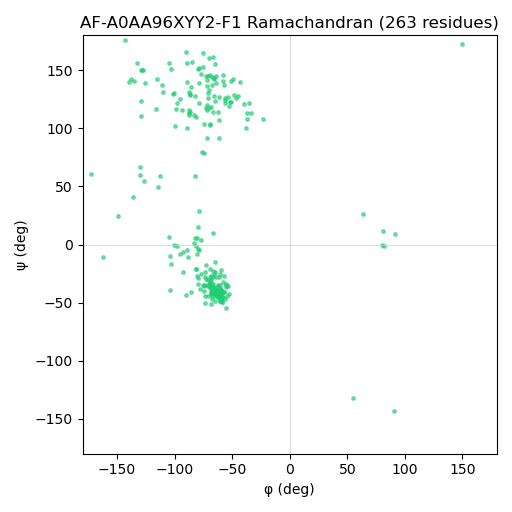CA 1
ATOM 1531 C C . THR A 1 201 ? -12.523 10.245 1.148 1.00 88.94 201 THR A C 1
ATOM 1533 O O . THR A 1 201 ? -13.142 11.306 1.082 1.00 88.94 201 THR A O 1
ATOM 1536 N N . VAL A 1 202 ? -12.159 9.707 2.318 1.00 92.00 202 VAL A N 1
ATOM 1537 C CA . VAL A 1 202 ? -12.408 10.334 3.625 1.00 92.00 202 VAL A CA 1
ATOM 1538 C C . VAL A 1 202 ? -11.741 11.704 3.699 1.00 92.00 202 VAL A C 1
ATOM 1540 O O . VAL A 1 202 ? -12.412 12.672 4.038 1.00 92.00 202 VAL A O 1
ATOM 1543 N N . VAL A 1 203 ? -10.460 11.823 3.338 1.00 90.94 203 VAL A N 1
ATOM 1544 C CA . VAL A 1 203 ? -9.741 13.111 3.345 1.00 90.94 203 VAL A CA 1
ATOM 1545 C C . VAL A 1 203 ? -10.405 14.134 2.421 1.00 90.94 203 VAL A C 1
ATOM 1547 O O . VAL A 1 203 ? -10.560 15.290 2.811 1.00 90.94 203 VAL A O 1
ATOM 1550 N N . GLY A 1 204 ? -10.842 13.715 1.230 1.00 89.69 204 GLY A N 1
ATOM 1551 C CA . GLY A 1 204 ? -11.597 14.571 0.312 1.00 89.69 204 GLY A CA 1
ATOM 1552 C C . GLY A 1 204 ? -12.884 15.099 0.946 1.00 89.69 204 GLY A C 1
ATOM 1553 O O . GLY A 1 204 ? -13.102 16.307 0.971 1.00 89.69 204 GLY A O 1
ATOM 1554 N N . ARG A 1 205 ? -13.686 14.216 1.553 1.00 91.38 205 ARG A N 1
ATOM 1555 C CA . ARG A 1 205 ? -14.933 14.602 2.234 1.00 91.38 205 ARG A CA 1
ATOM 1556 C C . ARG A 1 205 ? -14.699 15.472 3.468 1.00 91.38 205 ARG A C 1
ATOM 1558 O O . ARG A 1 205 ? -15.475 16.390 3.713 1.00 91.38 205 ARG A O 1
ATOM 1565 N N . LEU A 1 206 ? -13.634 15.219 4.229 1.00 91.38 206 LEU A N 1
ATOM 1566 C CA . LEU A 1 206 ? -13.242 16.063 5.360 1.00 91.38 206 LEU A CA 1
ATOM 1567 C C . LEU A 1 206 ? -12.894 17.474 4.891 1.00 91.38 206 LEU A C 1
ATOM 1569 O O . LEU A 1 206 ? -13.376 18.437 5.477 1.00 91.38 206 LEU A O 1
ATOM 1573 N N . ARG A 1 207 ? -12.127 17.604 3.805 1.00 89.38 207 ARG A N 1
ATOM 1574 C CA . ARG A 1 207 ? -11.824 18.908 3.207 1.00 89.38 207 ARG A CA 1
ATOM 1575 C C . ARG A 1 207 ? -13.091 19.631 2.766 1.00 89.38 207 ARG A C 1
ATOM 1577 O O . ARG A 1 207 ? -13.244 20.808 3.069 1.00 89.38 207 ARG A O 1
ATOM 1584 N N . ASP A 1 208 ? -13.992 18.932 2.085 1.00 90.00 208 ASP A N 1
ATOM 1585 C CA . ASP A 1 208 ? -15.232 19.529 1.586 1.00 90.00 208 ASP A CA 1
ATOM 1586 C C . ASP A 1 208 ? -16.171 19.948 2.739 1.00 90.00 208 ASP A C 1
ATOM 1588 O O . ASP A 1 208 ? -16.927 20.905 2.601 1.00 90.00 208 ASP A O 1
ATOM 1592 N N . THR A 1 209 ? -16.088 19.274 3.893 1.00 90.94 209 THR A N 1
ATOM 1593 C CA . THR A 1 209 ? -16.918 19.564 5.077 1.00 90.94 209 THR A CA 1
ATOM 1594 C C . THR A 1 209 ? -16.329 20.658 5.972 1.00 90.94 209 THR A C 1
ATOM 1596 O O . THR A 1 209 ? -17.067 21.498 6.478 1.00 90.94 209 THR A O 1
ATOM 1599 N N . PHE A 1 210 ? -15.012 20.654 6.189 1.00 87.31 210 PHE A N 1
ATOM 1600 C CA . PHE A 1 210 ? -14.341 21.537 7.151 1.00 87.31 210 PHE A CA 1
ATOM 1601 C C . PHE A 1 210 ? -13.597 22.716 6.508 1.00 87.31 210 PHE A C 1
ATOM 1603 O O . PHE A 1 210 ? -13.159 23.616 7.218 1.00 87.31 210 PHE A O 1
ATOM 1610 N N . GLY A 1 211 ? -13.440 22.738 5.181 1.00 83.62 211 GLY A N 1
ATOM 1611 C CA . GLY A 1 211 ? -12.811 23.840 4.445 1.00 83.62 211 GLY A CA 1
ATOM 1612 C C . GLY A 1 211 ? -11.278 23.845 4.454 1.00 83.62 211 GLY A C 1
ATOM 1613 O O . GLY A 1 211 ? -10.669 24.697 3.812 1.00 83.62 211 GLY A O 1
ATOM 1614 N N . PHE A 1 212 ? -10.629 22.887 5.122 1.00 84.00 212 PHE A N 1
ATOM 1615 C CA . PHE A 1 212 ? -9.172 22.734 5.136 1.00 84.00 212 PHE A CA 1
ATOM 1616 C C . PHE A 1 212 ? -8.747 21.286 4.891 1.00 84.00 212 PHE A C 1
ATOM 1618 O O . PHE A 1 212 ? -9.496 20.338 5.118 1.00 84.00 212 PHE A O 1
ATOM 1625 N N . THR A 1 213 ? -7.520 21.102 4.404 1.00 79.50 213 THR A N 1
ATOM 1626 C CA . THR A 1 213 ? -7.010 19.767 4.068 1.00 79.50 213 THR A CA 1
ATOM 1627 C C . THR A 1 213 ? -6.376 19.117 5.290 1.00 79.50 213 THR A C 1
ATOM 1629 O O . THR A 1 213 ? -5.341 19.573 5.773 1.00 79.50 213 THR A O 1
ATOM 1632 N N . VAL A 1 214 ? -6.961 18.009 5.744 1.00 83.56 214 VAL A N 1
ATOM 1633 C CA . VAL A 1 214 ? -6.314 17.102 6.698 1.00 83.56 214 VAL A CA 1
ATOM 1634 C C . VAL A 1 214 ? -5.315 16.233 5.923 1.00 83.56 214 VAL A C 1
ATOM 1636 O O . VAL A 1 214 ? -5.725 15.548 4.982 1.00 83.56 214 VAL A O 1
ATOM 1639 N N . PRO A 1 215 ? -4.012 16.238 6.258 1.00 84.38 215 PRO A N 1
ATOM 1640 C CA . PRO A 1 215 ? -3.043 15.385 5.581 1.00 84.38 215 PRO A CA 1
ATOM 1641 C C . PRO A 1 215 ? -3.444 13.912 5.680 1.00 84.38 215 PRO A C 1
ATOM 1643 O O . PRO A 1 215 ? -3.798 13.427 6.751 1.00 84.38 215 PRO A O 1
ATOM 1646 N N . LEU A 1 216 ? -3.318 13.160 4.583 1.00 86.31 216 LEU A N 1
ATOM 1647 C CA . LEU A 1 216 ? -3.621 11.723 4.583 1.00 86.31 216 LEU A CA 1
ATOM 1648 C C . LEU A 1 216 ? -2.824 10.961 5.655 1.00 86.31 216 LEU A C 1
ATOM 1650 O O . LEU A 1 216 ? -3.340 10.035 6.271 1.00 86.31 216 LEU A O 1
ATOM 1654 N N . GLN A 1 217 ? -1.586 11.388 5.913 1.00 82.69 217 GLN A N 1
ATOM 1655 C CA . GLN A 1 217 ? -0.732 10.846 6.970 1.00 82.69 217 GLN A CA 1
ATOM 1656 C C . GLN A 1 217 ? -1.395 10.896 8.355 1.00 82.69 217 GLN A C 1
ATOM 1658 O O . GLN A 1 217 ? -1.259 9.945 9.121 1.00 82.69 217 GLN A O 1
ATOM 1663 N N . SER A 1 218 ? -2.169 11.942 8.654 1.00 83.62 218 SER A N 1
ATOM 1664 C CA . SER A 1 218 ? -2.867 12.089 9.933 1.00 83.62 218 SER A CA 1
ATOM 1665 C C . SER A 1 218 ? -3.858 10.953 10.183 1.00 83.62 218 SER A C 1
ATOM 1667 O O . SER A 1 218 ? -3.978 10.496 11.314 1.00 83.62 218 SER A O 1
ATOM 1669 N N . LEU A 1 219 ? -4.509 10.430 9.139 1.00 87.69 219 LEU A N 1
ATOM 1670 C CA . LEU A 1 219 ? -5.408 9.280 9.266 1.00 87.69 219 LEU A CA 1
ATOM 1671 C C . LEU A 1 219 ? -4.641 7.988 9.594 1.00 87.69 219 LEU A C 1
ATOM 1673 O O . LEU A 1 219 ? -5.138 7.166 10.352 1.00 87.69 219 LEU A O 1
ATOM 1677 N N . PHE A 1 220 ? -3.411 7.821 9.099 1.00 82.69 220 PHE A N 1
ATOM 1678 C CA . PHE A 1 220 ? -2.567 6.668 9.443 1.00 82.69 220 PHE A CA 1
ATOM 1679 C C . PHE A 1 220 ? -1.983 6.754 10.861 1.00 82.69 220 PHE A C 1
ATOM 1681 O O . PHE A 1 220 ? -1.840 5.736 11.533 1.00 82.69 220 PHE A O 1
ATOM 1688 N N . GLU A 1 221 ? -1.640 7.954 11.331 1.00 82.31 221 GLU A N 1
ATOM 1689 C CA . GLU A 1 221 ? -1.077 8.167 12.674 1.00 82.31 221 GLU A CA 1
ATOM 1690 C C . GLU A 1 221 ? -2.143 8.169 13.780 1.00 82.31 221 GLU A C 1
ATOM 1692 O O . GLU A 1 221 ? -1.876 7.811 14.936 1.00 82.31 221 GLU A O 1
ATOM 1697 N N . ALA A 1 222 ? -3.360 8.574 13.421 1.00 83.94 222 ALA A N 1
ATOM 1698 C CA . ALA A 1 222 ? -4.525 8.686 14.282 1.00 83.94 222 ALA A CA 1
ATOM 1699 C C . ALA A 1 222 ? -5.745 7.986 13.643 1.00 83.94 222 ALA A C 1
ATOM 1701 O O . ALA A 1 222 ? -6.729 8.650 13.317 1.00 83.94 222 ALA A O 1
ATOM 1702 N N . PRO A 1 223 ? -5.722 6.644 13.502 1.00 91.50 223 PRO A N 1
ATOM 1703 C CA . PRO A 1 223 ? -6.714 5.886 12.735 1.00 91.50 223 PRO A CA 1
ATOM 1704 C C . PRO A 1 223 ? -8.032 5.662 13.481 1.00 91.50 223 PRO A C 1
ATOM 1706 O O . PRO A 1 223 ? -8.711 4.673 13.234 1.00 91.50 223 PRO A O 1
ATOM 1709 N N . THR A 1 224 ? -8.418 6.557 14.392 1.00 94.19 224 THR A N 1
ATOM 1710 C CA . THR A 1 224 ? -9.697 6.490 15.112 1.00 94.19 224 THR A CA 1
ATOM 1711 C C . THR A 1 224 ? -10.445 7.808 14.995 1.00 94.19 224 THR A C 1
ATOM 1713 O O . THR A 1 224 ? -9.833 8.879 14.938 1.00 94.19 224 THR A O 1
ATOM 1716 N N . VAL A 1 225 ? -11.778 7.743 15.022 1.00 94.25 225 VAL A N 1
ATOM 1717 C CA . VAL A 1 225 ? -12.648 8.928 14.969 1.00 94.25 225 VAL A CA 1
ATOM 1718 C C . VAL A 1 225 ? -12.285 9.934 16.066 1.00 94.25 225 VAL A C 1
ATOM 1720 O O . VAL A 1 225 ? -12.151 11.119 15.777 1.00 94.25 225 VAL A O 1
ATOM 1723 N N . ALA A 1 226 ? -12.053 9.482 17.305 1.00 92.31 226 ALA A N 1
ATOM 1724 C CA . ALA A 1 226 ? -11.687 10.358 18.421 1.00 92.31 226 ALA A CA 1
ATOM 1725 C C . ALA A 1 226 ? -10.408 11.163 18.149 1.00 92.31 226 ALA A C 1
ATOM 1727 O O . ALA A 1 226 ? -10.358 12.362 18.425 1.00 92.31 226 ALA A O 1
ATOM 1728 N N . ARG A 1 227 ? -9.364 10.514 17.614 1.00 90.69 227 ARG A N 1
ATOM 1729 C CA . ARG A 1 227 ? -8.070 11.170 17.386 1.00 90.69 227 ARG A CA 1
ATOM 1730 C C . ARG A 1 227 ? -8.099 12.057 16.146 1.00 90.69 227 ARG A C 1
ATOM 1732 O O . ARG A 1 227 ? -7.547 13.152 16.186 1.00 90.69 227 ARG A O 1
ATOM 1739 N N . LEU A 1 228 ? -8.771 11.628 15.080 1.00 91.38 228 LEU A N 1
ATOM 1740 C CA . LEU A 1 228 ? -8.917 12.432 13.869 1.00 91.38 228 LEU A CA 1
ATOM 1741 C C . LEU A 1 228 ? -9.781 13.677 14.120 1.00 91.38 228 LEU A C 1
ATOM 1743 O O . LEU A 1 228 ? -9.406 14.770 13.705 1.00 91.38 228 LEU A O 1
ATOM 1747 N N . ALA A 1 229 ? -10.878 13.541 14.871 1.00 92.12 229 ALA A N 1
ATOM 1748 C CA . ALA A 1 229 ? -11.708 14.671 15.284 1.00 92.12 229 ALA A CA 1
ATOM 1749 C C . ALA A 1 229 ? -10.943 15.661 16.176 1.00 92.12 229 ALA A C 1
ATOM 1751 O O . ALA A 1 229 ? -11.126 16.865 16.040 1.00 92.12 229 ALA A O 1
ATOM 1752 N N . ALA A 1 230 ? -10.042 15.184 17.044 1.00 90.56 230 ALA A N 1
ATOM 1753 C CA . ALA A 1 230 ? -9.186 16.069 17.834 1.00 90.56 230 ALA A CA 1
ATOM 1754 C C . ALA A 1 230 ? -8.237 16.901 16.952 1.00 90.56 230 ALA A C 1
ATOM 1756 O O . ALA A 1 230 ? -8.072 18.091 17.198 1.00 90.56 230 ALA A O 1
ATOM 1757 N N . LEU A 1 231 ? -7.656 16.310 15.901 1.00 88.44 231 LEU A N 1
ATOM 1758 C CA . LEU A 1 231 ? -6.814 17.045 14.947 1.00 88.44 231 LEU A CA 1
ATOM 1759 C C . LEU A 1 231 ? -7.614 18.097 14.174 1.00 88.44 231 LEU A C 1
ATOM 1761 O O . LEU A 1 231 ? -7.159 19.228 14.034 1.00 88.44 231 LEU A O 1
ATOM 1765 N N . VAL A 1 232 ? -8.820 17.741 13.727 1.00 88.25 232 VAL A N 1
ATOM 1766 C CA . VAL A 1 232 ? -9.752 18.680 13.085 1.00 88.25 232 VAL A CA 1
ATOM 1767 C C . VAL A 1 232 ? -10.081 19.836 14.032 1.00 88.25 232 VAL A C 1
ATOM 1769 O O . VAL A 1 232 ? -9.977 20.994 13.634 1.00 88.25 232 VAL A O 1
ATOM 1772 N N . ALA A 1 233 ? -10.403 19.550 15.294 1.00 87.81 233 ALA A N 1
ATOM 1773 C CA . ALA A 1 233 ? -10.713 20.572 16.290 1.00 87.81 233 ALA A CA 1
ATOM 1774 C C . ALA A 1 233 ? -9.525 21.514 16.559 1.00 87.81 233 ALA A C 1
ATOM 1776 O O . ALA A 1 233 ? -9.706 22.726 16.642 1.00 87.81 233 ALA A O 1
ATOM 1777 N N . GLU A 1 234 ? -8.302 20.989 16.665 1.00 86.50 234 GLU A N 1
ATOM 1778 C CA . GLU A 1 234 ? -7.092 21.804 16.855 1.00 86.50 234 GLU A CA 1
ATOM 1779 C C . GLU A 1 234 ? -6.765 22.665 15.630 1.00 86.50 234 GLU A C 1
ATOM 1781 O O . GLU A 1 234 ? -6.353 23.819 15.760 1.00 86.50 234 GLU A O 1
ATOM 1786 N N . GLN A 1 235 ? -7.013 22.147 14.430 1.00 82.94 235 GLN A N 1
ATOM 1787 C CA . GLN A 1 235 ? -6.803 22.890 13.193 1.00 82.94 235 GLN A CA 1
ATOM 1788 C C . GLN A 1 235 ? -7.873 23.970 12.973 1.00 82.94 235 GLN A C 1
ATOM 1790 O O . GLN A 1 235 ? -7.566 25.013 12.409 1.00 82.94 235 GLN A O 1
ATOM 1795 N N . ARG A 1 236 ? -9.090 23.775 13.504 1.00 81.31 236 ARG A N 1
ATOM 1796 C CA . ARG A 1 236 ? -10.134 24.814 13.591 1.00 81.31 236 ARG A CA 1
ATOM 1797 C C . ARG A 1 236 ? -9.819 25.902 14.619 1.00 81.31 236 ARG A C 1
ATOM 1799 O O . ARG A 1 236 ? -10.263 27.032 14.449 1.00 81.31 236 ARG A O 1
ATOM 1806 N N . LYS A 1 237 ? -9.102 25.567 15.698 1.00 78.06 237 LYS A N 1
ATOM 1807 C CA . LYS A 1 237 ? -8.644 26.536 16.712 1.00 78.06 237 LYS A CA 1
ATOM 1808 C C . LYS A 1 237 ? -7.389 27.291 16.283 1.00 78.06 237 LYS A C 1
ATOM 1810 O O . LYS A 1 237 ? -7.165 28.398 16.763 1.00 78.06 237 LYS A O 1
ATOM 1815 N N . SER A 1 238 ? -6.563 26.690 15.427 1.00 60.84 238 SER A N 1
ATOM 1816 C CA . SER A 1 238 ? -5.391 27.349 14.858 1.00 60.84 238 SER A CA 1
ATOM 1817 C C . SER A 1 238 ? -5.860 28.451 13.902 1.00 60.84 238 SER A C 1
ATOM 1819 O O . SER A 1 238 ? -6.556 28.147 12.933 1.00 60.84 238 SER A O 1
ATOM 1821 N N . PRO A 1 239 ? -5.526 29.726 14.156 1.00 47.91 239 PRO A N 1
ATOM 1822 C CA . PRO A 1 239 ? -5.983 30.831 13.329 1.00 47.91 239 PRO A CA 1
ATOM 1823 C C . PRO A 1 239 ? -5.283 30.744 11.971 1.00 47.91 239 PRO A C 1
ATOM 1825 O O . PRO A 1 239 ? -4.101 31.038 11.837 1.00 47.91 239 PRO A O 1
ATOM 1828 N N . GLY A 1 240 ? -6.016 30.266 10.972 1.00 51.56 240 GLY A N 1
ATOM 1829 C CA . GLY A 1 240 ? -5.547 30.085 9.602 1.00 51.56 240 GLY A CA 1
ATOM 1830 C C . GLY A 1 240 ? -6.577 30.573 8.590 1.00 51.56 240 GLY A C 1
ATOM 1831 O O . GLY A 1 240 ? -6.818 29.889 7.600 1.00 51.56 240 GLY A O 1
ATOM 1832 N N . HIS A 1 241 ? -7.228 31.708 8.873 1.00 48.22 241 HIS A N 1
ATOM 1833 C CA . HIS A 1 241 ? -7.971 32.487 7.871 1.00 48.22 241 HIS A CA 1
ATOM 1834 C C . HIS A 1 241 ? -8.274 33.945 8.272 1.00 48.22 241 HIS A C 1
ATOM 1836 O O . HIS A 1 241 ? -8.639 34.712 7.396 1.00 48.22 241 HIS A O 1
ATOM 1842 N N . ASP A 1 242 ? -8.063 34.341 9.536 1.00 46.78 242 ASP A N 1
ATOM 1843 C CA . ASP A 1 242 ? -8.252 35.721 10.024 1.00 46.78 242 ASP A CA 1
ATOM 1844 C C . ASP A 1 242 ? -6.982 36.228 10.742 1.00 46.78 242 ASP A C 1
ATOM 1846 O O . ASP A 1 242 ? -7.014 36.584 11.920 1.00 46.78 242 ASP A O 1
ATOM 1850 N N . ASP A 1 243 ? -5.825 36.184 10.076 1.00 49.69 243 ASP A N 1
ATOM 1851 C CA . ASP A 1 243 ? -4.594 36.751 10.639 1.00 49.69 243 ASP A CA 1
ATOM 1852 C C . ASP A 1 243 ? -4.507 38.248 10.275 1.00 49.69 243 ASP A C 1
ATOM 1854 O O . ASP A 1 243 ? -4.341 38.571 9.091 1.00 49.69 243 ASP A O 1
ATOM 1858 N N . PRO A 1 244 ? -4.626 39.184 11.241 1.00 56.84 244 PRO A N 1
ATOM 1859 C CA . PRO A 1 244 ? -4.557 40.617 10.963 1.00 56.84 244 PRO A CA 1
ATOM 1860 C C . PRO A 1 244 ? -3.219 41.031 10.339 1.00 56.84 244 PRO A C 1
ATOM 1862 O O . PRO A 1 244 ? -3.173 42.057 9.663 1.00 56.84 244 PRO A O 1
ATOM 1865 N N . GLU A 1 245 ? -2.147 40.246 10.504 1.00 57.59 245 GLU A N 1
ATOM 1866 C CA . GLU A 1 245 ? -0.872 40.494 9.824 1.00 57.59 245 GLU A CA 1
ATOM 1867 C C . GLU A 1 245 ? -0.923 40.134 8.335 1.00 57.59 245 GLU A C 1
ATOM 1869 O O . GLU A 1 245 ? -0.336 40.846 7.522 1.00 57.59 245 GLU A O 1
ATOM 1874 N N . VAL A 1 246 ? -1.661 39.086 7.951 1.00 61.41 246 VAL A N 1
ATOM 1875 C CA . VAL A 1 246 ? -1.855 38.703 6.541 1.00 61.41 246 VAL A CA 1
ATOM 1876 C C . VAL A 1 246 ? -2.816 39.669 5.853 1.00 61.41 246 VAL A C 1
ATOM 1878 O O . VAL A 1 246 ? -2.539 40.099 4.733 1.00 61.41 246 VAL A O 1
ATOM 1881 N N . GLU A 1 247 ? -3.884 40.090 6.535 1.00 62.91 247 GLU A N 1
ATOM 1882 C CA . GLU A 1 247 ? -4.797 41.133 6.046 1.00 62.91 247 GLU A CA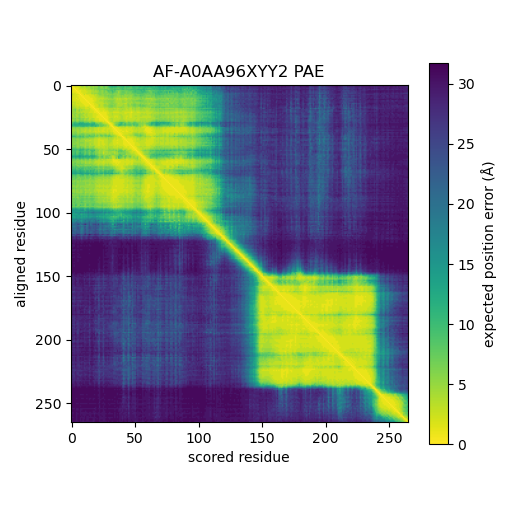 1
ATOM 1883 C C . GLU A 1 247 ? -4.054 42.472 5.871 1.00 62.91 247 GLU A C 1
ATOM 1885 O O . GLU A 1 247 ? -4.185 43.136 4.840 1.00 62.91 247 GLU A O 1
ATOM 1890 N N . ALA A 1 248 ? -3.189 42.833 6.829 1.00 70.44 248 ALA A N 1
ATOM 1891 C CA . ALA A 1 248 ? -2.326 44.008 6.732 1.00 70.44 248 ALA A CA 1
ATOM 1892 C C . ALA A 1 248 ? -1.295 43.880 5.600 1.00 70.44 248 ALA A C 1
ATOM 1894 O O . ALA A 1 248 ? -1.046 44.855 4.892 1.00 70.44 248 ALA A O 1
ATOM 1895 N N . LEU A 1 249 ? -0.724 42.693 5.372 1.00 72.00 249 LEU A N 1
ATOM 1896 C CA . LEU A 1 249 ? 0.213 42.453 4.272 1.00 72.00 249 LEU A CA 1
ATOM 1897 C C . LEU A 1 249 ? -0.485 42.571 2.908 1.00 72.00 249 LEU A C 1
ATOM 1899 O O . LEU A 1 249 ? 0.071 43.158 1.978 1.00 72.00 249 LEU A O 1
ATOM 1903 N N . LEU A 1 250 ? -1.712 42.058 2.791 1.00 71.38 250 LEU A N 1
ATOM 1904 C CA . LEU A 1 250 ? -2.531 42.156 1.582 1.00 71.38 250 LEU A CA 1
ATOM 1905 C C . LEU A 1 250 ? -2.979 43.598 1.313 1.00 71.38 250 LEU A C 1
ATOM 1907 O O . LEU A 1 250 ? -2.887 44.050 0.170 1.00 71.38 250 LEU A O 1
ATOM 1911 N N . GLN A 1 251 ? -3.375 44.350 2.345 1.00 77.75 251 GLN A N 1
ATOM 1912 C CA . GLN A 1 251 ? -3.658 45.785 2.221 1.00 77.75 251 GLN A CA 1
ATOM 1913 C C . GLN A 1 251 ? -2.410 46.575 1.812 1.00 77.75 251 GLN A C 1
ATOM 1915 O O . GLN A 1 251 ? -2.476 47.405 0.906 1.00 77.75 251 GLN A O 1
ATOM 1920 N N . MET A 1 252 ? -1.249 46.268 2.394 1.00 77.75 252 MET A N 1
ATOM 1921 C CA . MET A 1 252 ? 0.006 46.943 2.061 1.00 77.75 252 MET A CA 1
ATOM 1922 C C . MET A 1 252 ? 0.452 46.651 0.616 1.00 77.75 252 MET A C 1
ATOM 1924 O O . MET A 1 252 ? 0.916 47.552 -0.084 1.00 77.75 252 MET A O 1
ATOM 1928 N N . LEU A 1 253 ? 0.257 45.420 0.125 1.00 76.31 253 LEU A N 1
ATOM 1929 C CA . LEU A 1 253 ? 0.509 45.047 -1.276 1.00 76.31 253 LEU A CA 1
ATOM 1930 C C . LEU A 1 253 ? -0.482 45.711 -2.253 1.00 76.31 253 LEU A C 1
ATOM 1932 O O . LEU A 1 253 ? -0.089 46.115 -3.354 1.00 76.31 253 LEU A O 1
ATOM 1936 N N . ALA A 1 254 ? -1.746 45.882 -1.859 1.00 77.81 254 ALA A N 1
ATOM 1937 C CA . ALA A 1 254 ? -2.744 46.605 -2.649 1.00 77.81 254 ALA A CA 1
ATOM 1938 C C . ALA A 1 254 ? -2.430 48.114 -2.750 1.00 77.81 254 ALA A C 1
ATOM 1940 O O . ALA A 1 254 ? -2.574 48.715 -3.816 1.00 77.81 254 ALA A O 1
ATOM 1941 N N . GLU A 1 255 ? -1.930 48.734 -1.679 1.00 76.81 255 GLU A N 1
ATOM 1942 C CA . GLU A 1 255 ? -1.508 50.142 -1.696 1.00 76.81 255 GLU A CA 1
ATOM 1943 C C . GLU A 1 255 ? -0.224 50.377 -2.510 1.00 76.81 255 GLU A C 1
ATOM 1945 O O . GLU A 1 255 ? -0.094 51.403 -3.189 1.00 76.81 255 GLU A O 1
ATOM 1950 N N . LEU A 1 256 ? 0.715 49.424 -2.489 1.00 72.19 256 LEU A N 1
ATOM 1951 C CA . LEU A 1 256 ? 1.939 49.465 -3.300 1.00 72.19 256 LEU A CA 1
ATOM 1952 C C . LEU A 1 256 ? 1.631 49.386 -4.802 1.00 72.19 256 LEU A C 1
ATOM 1954 O O . LEU A 1 256 ? 2.141 50.193 -5.579 1.00 72.19 256 LEU A O 1
ATOM 1958 N N . THR A 1 257 ? 0.725 48.493 -5.202 1.00 72.06 257 THR A N 1
ATOM 1959 C CA . THR A 1 257 ? 0.307 48.351 -6.608 1.00 72.06 257 THR A CA 1
ATOM 1960 C C . THR A 1 257 ? -0.504 49.551 -7.114 1.00 72.06 257 THR A C 1
ATOM 1962 O O . THR A 1 257 ? -0.366 49.943 -8.275 1.00 72.06 257 THR A O 1
ATOM 1965 N N . ALA A 1 258 ? -1.279 50.217 -6.250 1.00 71.31 258 ALA A N 1
ATOM 1966 C CA . ALA A 1 258 ? -1.983 51.456 -6.596 1.00 71.31 258 ALA A CA 1
ATOM 1967 C C . ALA A 1 258 ? -1.036 52.657 -6.802 1.00 71.31 258 ALA A C 1
ATOM 1969 O O . ALA A 1 258 ? -1.297 53.514 -7.652 1.00 71.31 258 ALA A O 1
ATOM 1970 N N . LYS A 1 259 ? 0.081 52.724 -6.063 1.00 60.94 259 LYS A N 1
ATOM 1971 C CA . LYS A 1 259 ? 1.091 53.787 -6.214 1.00 60.94 259 LYS A CA 1
ATOM 1972 C C . LYS A 1 259 ? 1.963 53.622 -7.457 1.00 60.94 259 LYS A C 1
ATOM 1974 O O . LYS A 1 259 ? 2.303 54.627 -8.078 1.00 60.94 259 LYS A O 1
ATOM 1979 N N . GLU A 1 260 ? 2.280 52.396 -7.865 1.00 58.50 260 GLU A N 1
ATOM 1980 C CA . GLU A 1 260 ? 3.072 52.150 -9.081 1.00 58.50 260 GLU A CA 1
ATOM 1981 C C . GLU A 1 260 ? 2.313 52.509 -10.373 1.00 58.50 260 GLU A C 1
ATOM 1983 O O . GLU A 1 260 ? 2.925 52.943 -11.349 1.00 58.50 260 GLU A O 1
ATOM 1988 N N . GLY A 1 261 ? 0.975 52.455 -10.368 1.00 54.91 261 GLY A N 1
ATOM 1989 C CA . GLY A 1 261 ? 0.142 52.899 -11.494 1.00 54.91 261 GLY A CA 1
ATOM 1990 C C . GLY A 1 261 ? 0.068 54.422 -11.698 1.00 54.91 261 GLY A C 1
ATOM 1991 O O . GLY A 1 261 ? -0.306 54.875 -12.780 1.00 54.91 261 GLY A O 1
ATOM 1992 N N . ALA A 1 262 ? 0.436 55.226 -10.694 1.00 54.78 262 ALA A N 1
ATOM 1993 C CA . ALA A 1 262 ? 0.331 56.689 -10.736 1.00 54.78 262 ALA A CA 1
ATOM 1994 C C . ALA A 1 262 ? 1.606 57.402 -11.234 1.00 54.78 262 ALA A C 1
ATOM 1996 O O . ALA A 1 262 ? 1.581 58.613 -11.438 1.00 54.78 262 ALA A O 1
ATOM 1997 N N . VAL A 1 263 ? 2.709 56.673 -11.448 1.00 53.38 263 VAL A N 1
ATOM 1998 C CA . VAL A 1 263 ? 4.019 57.241 -11.841 1.00 53.38 263 VAL A CA 1
ATOM 1999 C C . VAL A 1 263 ? 4.304 57.093 -13.351 1.00 53.38 263 VAL A C 1
ATOM 2001 O O . VAL A 1 263 ? 5.317 57.575 -13.843 1.00 53.38 263 VAL A O 1
ATOM 2004 N N . SER A 1 264 ? 3.397 56.486 -14.128 1.00 53.31 264 SER A N 1
ATOM 2005 C CA . SER A 1 264 ? 3.491 56.390 -15.602 1.00 53.31 264 SER A CA 1
ATOM 2006 C C . SER A 1 264 ? 2.389 57.162 -16.345 1.00 53.31 264 SER A C 1
ATOM 2008 O O . SER A 1 264 ? 1.753 56.630 -17.258 1.00 53.31 264 SER A O 1
ATOM 2010 N N . ARG A 1 265 ? 2.167 58.430 -15.985 1.00 42.81 265 ARG A N 1
ATOM 2011 C CA . ARG A 1 265 ? 1.470 59.409 -16.836 1.00 42.81 265 ARG A CA 1
ATOM 2012 C C . ARG A 1 265 ? 2.177 60.751 -16.839 1.00 42.81 265 ARG A C 1
ATOM 2014 O O . ARG A 1 265 ? 2.634 61.165 -15.754 1.00 42.81 265 ARG A O 1
#

Radius of gyration: 27.83 Å; Cα contacts (8 Å, |Δi|>4): 209; chains: 1; bounding box: 74×92×48 Å

Sequence (265 aa):
MTAAEAKDPAYWARHLRQPVRFAAGLAQLQPAQVLLEVGPGRTLTTFASQPGALRQAPTTVTSLRHPDTRQADTAVLLGALGQLWLSGVDVDWEAFNGEARRQRVGLPTYPFERKRYWVSPDGHRALAAAPSAERAPEAAEPDEAPAAGYSRPAMAVAYVAPDTEDQQVVARIWEDVLGVRPVGVHDDFFALGGHSLLATTVVGRLRDTFGFTVPLQSLFEAPTVARLAALVAEQRKSPGHDDPEVEALLQMLAELTAKEGAVSR

Secondary structure (DSSP, 8-state):
--TTGGG-HHHHHHHHHSPP-HHHHHTTSPP-SEEEEEEESSHHHHHHTSTTTSSS-PEEEEEE--TT--S-HHHHHHHHHHHHHHTTPPP-HHHHHTT--PPPP-PPP-----------GGGGS-SSS--S-----SS-------SSPEEPP--SSPP----SHHHHHHHHHHHHHH-EESPPTT-BTTTTT--HHHHHHHHHHHHHHHSSPPPHHHHHHS-BHHHHHHHHHHHHHS--S--HHHHHHHHHHHHHHHHHTTS--

Mean predicted aligned error: 19.4 Å

pLDDT: mean 77.91, std 16.3, range [31.5, 95.44]

Foldseek 3Di:
DDPVLVPDPVSVVCVVVDDDPLLVVLAPDDDDQEDEAEDEDCVSVVVCPPPPSYPDNHHYAYQAYHPPDPDDSVVNNVVRVVSCVVSVNDDPPCVVCPPPDDDDDDDPDDPDPDDDDDDDPVNPPDPVCDPPPPPPDPPDPPDPDDPAADEDDDDPDDAADQDDPLLPQLQVLLCVLLSYPRAGQADFSVNSVDDPVSLVSSQVVCCVVLVDGDDSVQCVVQRGSNSVSVVSVVVVVPPDPDDVVVVVVVVVVVVVVVVVVVPPD

Nearest PDB structures (foldseek):
  2jgp-assembly1_A  TM=9.737E-01  e=3.985E-06  Brevibacillus brevis
  2md9-assembly1_A  TM=9.002E-01  e=4.225E-06  Brevibacillus parabrevis
  4r0m-assembly2_A  TM=9.672E-01  e=1.207E-05  Microcystis aeruginosa PCC 7806
  7b2b-assembly1_A  TM=8.258E-01  e=2.224E-06  Xenorhabdus cabanillasii JM26
  2mr8-assembly1_A  TM=8.302E-01  e=3.985E-06  Actinoplanes teichomyceticus